Protein AF-A0A2J8AGL3-F1 (afdb_monomer)

Foldseek 3Di:
DDDFPAPVVLLPCFQPFLVNCCVPPVCVLAQVQLCVLVDPVPSPQHQVRCDDVSLVVSLVSLVPDQAQAQPPDPPLLQVLRCCLRVVDLDGVVLDPPDDPVVVCVRNVDDSVSRDHDPVRVVVSVVSNVSVVVVSVSSVVRSVVSSVVSVVCVVVVDGSDPPRDDDPPPDPDDDSVNVCVVDVPPVDPDPPDDDDDD

Structure (mmCIF, N/CA/C/O backbone):
data_AF-A0A2J8AGL3-F1
#
_entry.id   AF-A0A2J8AGL3-F1
#
loop_
_atom_site.group_PDB
_atom_site.id
_atom_site.type_symbol
_atom_site.label_atom_id
_atom_site.label_alt_id
_atom_site.label_comp_id
_atom_site.label_asym_id
_atom_site.label_entity_id
_atom_site.label_seq_id
_atom_site.pdbx_PDB_ins_code
_atom_site.Cartn_x
_atom_site.Cartn_y
_atom_site.Cartn_z
_atom_site.occupancy
_atom_site.B_iso_or_equiv
_atom_site.auth_seq_id
_atom_site.auth_comp_id
_atom_site.auth_asym_id
_atom_site.auth_atom_id
_atom_site.pdbx_PDB_model_num
ATOM 1 N N . MET A 1 1 ? 27.773 28.814 12.766 1.00 44.62 1 MET A N 1
ATOM 2 C CA . MET A 1 1 ? 26.719 28.459 11.797 1.00 44.62 1 MET A CA 1
ATOM 3 C C . MET A 1 1 ? 27.096 27.084 11.284 1.00 44.62 1 MET A C 1
ATOM 5 O O . MET A 1 1 ? 28.196 26.952 10.768 1.00 44.62 1 MET A O 1
ATOM 9 N N . GLN A 1 2 ? 26.309 26.060 11.597 1.00 51.88 2 GLN A N 1
ATOM 10 C CA . GLN A 1 2 ? 26.586 24.689 11.171 1.00 51.88 2 GLN A CA 1
ATOM 11 C C . GLN A 1 2 ? 26.032 24.554 9.751 1.00 51.88 2 GLN A C 1
ATOM 13 O O . GLN A 1 2 ? 24.898 24.974 9.524 1.00 51.88 2 GLN A O 1
ATOM 18 N N . GLU A 1 3 ? 26.841 24.096 8.794 1.00 57.56 3 GLU A N 1
ATOM 19 C CA . GLU A 1 3 ? 26.346 23.872 7.433 1.00 57.56 3 GLU A CA 1
ATOM 20 C C . GLU A 1 3 ? 25.194 22.858 7.470 1.00 57.56 3 GLU A C 1
ATOM 22 O O . GLU A 1 3 ? 25.251 21.907 8.263 1.00 57.56 3 GLU A O 1
ATOM 27 N N . PRO A 1 4 ? 24.136 23.064 6.668 1.00 63.84 4 PRO A N 1
ATOM 28 C CA . PRO A 1 4 ? 23.045 22.108 6.592 1.00 63.84 4 PRO A CA 1
ATOM 29 C C . PRO A 1 4 ? 23.583 20.737 6.146 1.00 63.84 4 PRO A C 1
ATOM 31 O O . PRO A 1 4 ? 24.539 20.671 5.365 1.00 63.84 4 PRO A O 1
ATOM 34 N N . PRO A 1 5 ? 23.006 19.631 6.643 1.00 68.56 5 PRO A N 1
ATOM 35 C CA . PRO A 1 5 ? 23.418 18.296 6.229 1.00 68.56 5 PRO A CA 1
ATOM 36 C C . PRO A 1 5 ? 23.265 18.134 4.708 1.00 68.56 5 PRO A C 1
ATOM 38 O O . PRO A 1 5 ? 22.267 18.553 4.126 1.00 68.56 5 PRO A O 1
ATOM 41 N N . SER A 1 6 ? 24.271 17.538 4.059 1.00 71.62 6 SER A N 1
ATOM 42 C CA . SER A 1 6 ? 24.292 17.400 2.598 1.00 71.62 6 SER A CA 1
ATOM 43 C C . SER A 1 6 ? 23.151 16.512 2.086 1.00 71.62 6 SER A C 1
ATOM 45 O O . SER A 1 6 ? 22.918 15.411 2.584 1.00 71.62 6 SER A O 1
ATOM 47 N N . ALA A 1 7 ? 22.492 16.982 1.026 1.00 70.88 7 ALA A N 1
ATOM 48 C CA . ALA A 1 7 ? 21.454 16.274 0.285 1.00 70.88 7 ALA A CA 1
ATOM 49 C C . ALA A 1 7 ? 22.001 15.318 -0.800 1.00 70.88 7 ALA A C 1
ATOM 51 O O . ALA A 1 7 ? 21.232 14.806 -1.612 1.00 70.88 7 ALA A O 1
ATO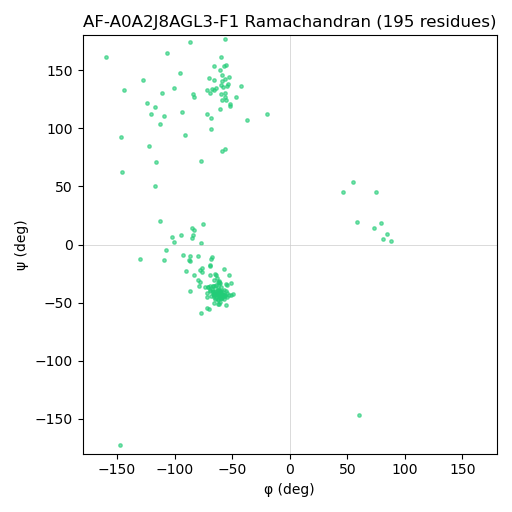M 52 N N . ASP A 1 8 ? 23.316 15.086 -0.869 1.00 78.81 8 ASP A N 1
ATOM 53 C CA . ASP A 1 8 ? 23.939 14.363 -1.991 1.00 78.81 8 ASP A CA 1
ATOM 54 C C . ASP A 1 8 ? 23.442 12.921 -2.140 1.00 78.81 8 ASP A C 1
ATOM 56 O O . ASP A 1 8 ? 23.281 12.447 -3.264 1.00 78.81 8 ASP A O 1
ATOM 60 N N . PHE A 1 9 ? 23.094 12.254 -1.033 1.00 73.38 9 PHE A N 1
ATOM 61 C CA . PHE A 1 9 ? 22.461 10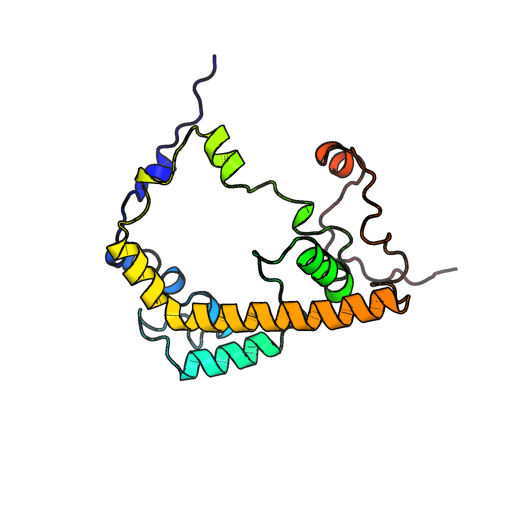.934 -1.078 1.00 73.38 9 PHE A CA 1
ATOM 62 C C . PHE A 1 9 ? 21.189 10.938 -1.942 1.00 73.38 9 PHE A C 1
ATOM 64 O O . PHE A 1 9 ? 21.033 10.070 -2.801 1.00 73.38 9 PHE A O 1
ATOM 71 N N . PHE A 1 10 ? 20.327 11.947 -1.789 1.00 69.25 10 PHE A N 1
ATOM 72 C CA . PHE A 1 10 ? 19.064 12.057 -2.526 1.00 69.25 10 PHE A CA 1
ATOM 73 C C . PHE A 1 10 ? 19.256 12.342 -4.022 1.00 69.25 10 PHE A C 1
ATOM 75 O O . PHE A 1 10 ? 18.363 12.073 -4.819 1.00 69.25 10 PHE A O 1
ATOM 82 N N . LYS A 1 11 ? 20.434 12.832 -4.424 1.00 75.12 11 LYS A N 1
ATOM 83 C CA . LYS A 1 11 ? 20.778 13.086 -5.831 1.00 75.12 11 LYS A CA 1
ATOM 84 C C . LYS A 1 11 ? 21.358 11.862 -6.539 1.00 75.12 11 LYS A C 1
ATOM 86 O O . LYS A 1 11 ? 21.428 11.858 -7.764 1.00 75.12 11 LYS A O 1
ATOM 91 N N . THR A 1 12 ? 21.754 10.825 -5.795 1.00 81.25 12 THR A N 1
ATOM 92 C CA . THR A 1 12 ? 22.409 9.614 -6.333 1.00 81.25 12 THR A CA 1
ATOM 93 C C . THR A 1 12 ? 21.597 8.944 -7.443 1.00 81.25 12 THR A C 1
ATOM 95 O O . THR A 1 12 ? 22.170 8.419 -8.394 1.00 81.25 12 THR A O 1
ATOM 98 N N . TYR A 1 13 ? 20.268 8.990 -7.340 1.00 81.50 13 TYR A N 1
ATOM 99 C CA . TYR A 1 13 ? 19.337 8.338 -8.268 1.00 81.50 13 TYR A CA 1
ATOM 100 C C . TYR A 1 13 ? 18.517 9.341 -9.087 1.00 81.50 13 TYR A C 1
ATOM 102 O O . TYR A 1 13 ? 17.451 9.001 -9.601 1.00 81.50 13 TYR A O 1
ATOM 110 N N . ALA A 1 14 ? 18.993 10.584 -9.192 1.00 84.75 14 ALA A N 1
ATOM 111 C CA . ALA A 1 14 ? 18.291 11.634 -9.910 1.00 84.75 14 ALA A CA 1
ATOM 112 C C . ALA A 1 14 ? 18.009 11.225 -11.362 1.00 84.75 14 ALA A C 1
ATOM 114 O O . ALA A 1 14 ? 18.916 10.811 -12.086 1.00 84.75 14 ALA A O 1
ATOM 115 N N . ASN A 1 15 ? 16.758 11.391 -11.795 1.00 84.81 15 ASN A N 1
ATOM 116 C CA . ASN A 1 15 ? 16.287 11.075 -13.146 1.00 84.81 15 ASN A CA 1
ATOM 117 C C . ASN A 1 15 ? 16.480 9.605 -13.568 1.00 84.81 15 ASN A C 1
ATOM 119 O O . ASN A 1 15 ? 16.472 9.299 -14.764 1.00 84.81 15 ASN A O 1
ATOM 123 N N . ALA A 1 16 ? 16.669 8.685 -12.618 1.00 88.00 16 ALA A N 1
ATOM 124 C CA . ALA A 1 16 ? 16.801 7.270 -12.925 1.00 88.00 16 ALA A CA 1
ATOM 125 C C . ALA A 1 16 ? 15.540 6.739 -13.634 1.00 88.00 16 ALA A C 1
ATOM 127 O O . ALA A 1 16 ? 14.414 6.961 -13.188 1.00 88.00 16 ALA A O 1
ATOM 128 N N . ASN A 1 17 ? 15.740 6.052 -14.760 1.00 89.12 17 ASN A N 1
ATOM 129 C CA . ASN A 1 17 ? 14.664 5.577 -15.630 1.00 89.12 17 ASN A CA 1
ATOM 130 C C . ASN A 1 17 ? 14.121 4.199 -15.207 1.00 89.12 17 ASN A C 1
ATOM 132 O O . ASN A 1 17 ? 14.672 3.545 -14.321 1.00 89.12 17 ASN A O 1
ATOM 136 N N . ALA A 1 18 ? 13.058 3.738 -15.873 1.00 86.81 18 ALA A N 1
ATOM 137 C CA . ALA A 1 18 ? 12.435 2.446 -15.572 1.00 86.81 18 ALA A CA 1
ATOM 138 C C . ALA A 1 18 ? 13.429 1.273 -15.669 1.00 86.81 18 ALA A C 1
ATOM 140 O O . ALA A 1 18 ? 13.499 0.441 -14.770 1.00 86.81 18 ALA A O 1
ATOM 141 N N . THR A 1 19 ? 14.278 1.243 -16.704 1.00 90.44 19 THR A N 1
ATOM 142 C CA . THR A 1 19 ? 15.301 0.196 -16.879 1.00 90.44 19 THR A CA 1
ATOM 143 C C . THR A 1 19 ? 16.273 0.117 -15.702 1.00 90.44 19 THR A C 1
ATOM 145 O O . THR A 1 19 ? 16.608 -0.979 -15.257 1.00 90.44 19 THR A O 1
ATOM 148 N N . PHE A 1 20 ? 16.727 1.262 -15.184 1.00 91.38 20 PHE A N 1
ATOM 149 C CA . PHE A 1 20 ? 17.575 1.306 -13.995 1.00 91.38 20 PHE A CA 1
ATOM 150 C C . PHE A 1 20 ? 16.858 0.692 -12.788 1.00 91.38 20 PHE A C 1
ATOM 152 O O . PHE A 1 20 ? 17.407 -0.183 -12.117 1.00 91.38 20 PHE A O 1
ATOM 159 N N . TRP A 1 21 ? 15.619 1.116 -12.542 1.00 89.12 21 TRP A N 1
ATOM 160 C CA . TRP A 1 21 ? 14.829 0.681 -11.394 1.00 89.12 21 TRP A CA 1
ATOM 161 C C . TRP A 1 21 ? 14.491 -0.812 -11.434 1.00 89.12 21 TRP A C 1
ATOM 163 O O . TRP A 1 21 ? 14.663 -1.496 -10.425 1.00 89.12 21 TRP A O 1
ATOM 173 N N . HIS A 1 22 ? 14.163 -1.346 -12.611 1.00 90.69 22 HIS A N 1
ATOM 174 C CA . HIS A 1 22 ? 13.997 -2.783 -12.828 1.00 90.69 22 HIS A CA 1
ATOM 175 C C . HIS A 1 22 ? 15.283 -3.578 -12.567 1.00 90.69 22 HIS A C 1
ATOM 177 O O . HIS A 1 22 ? 15.222 -4.704 -12.082 1.00 90.69 22 HIS A O 1
ATOM 183 N N . GLY A 1 23 ? 16.454 -3.011 -12.868 1.00 91.12 23 GLY A N 1
ATOM 184 C CA . GLY A 1 23 ? 17.739 -3.667 -12.619 1.00 91.12 23 GLY A CA 1
ATOM 185 C C . GLY A 1 23 ? 18.138 -3.699 -11.141 1.00 91.12 23 GLY A C 1
ATOM 186 O O . GLY A 1 23 ? 18.726 -4.677 -10.685 1.00 91.12 23 GLY A O 1
ATOM 187 N N . VAL A 1 24 ? 17.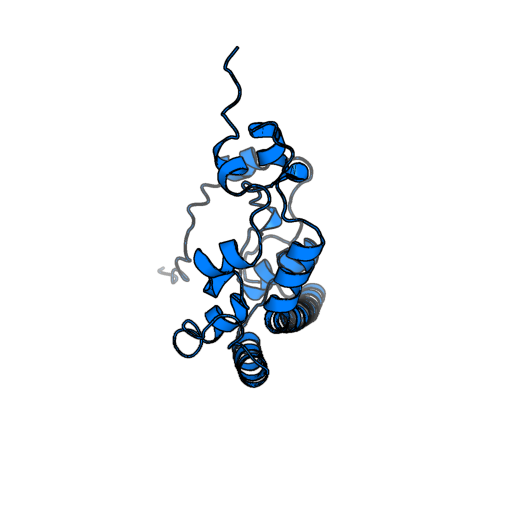827 -2.638 -10.392 1.00 90.25 24 VAL A N 1
ATOM 188 C CA . VAL A 1 24 ? 18.215 -2.505 -8.977 1.00 90.25 24 VAL A CA 1
ATOM 189 C C . VAL A 1 24 ? 17.202 -3.162 -8.042 1.00 90.25 24 VAL A C 1
ATOM 191 O O . VAL A 1 24 ? 17.586 -3.782 -7.051 1.00 90.25 24 VAL A O 1
ATOM 194 N N . ALA A 1 25 ? 15.912 -3.016 -8.336 1.00 88.69 25 ALA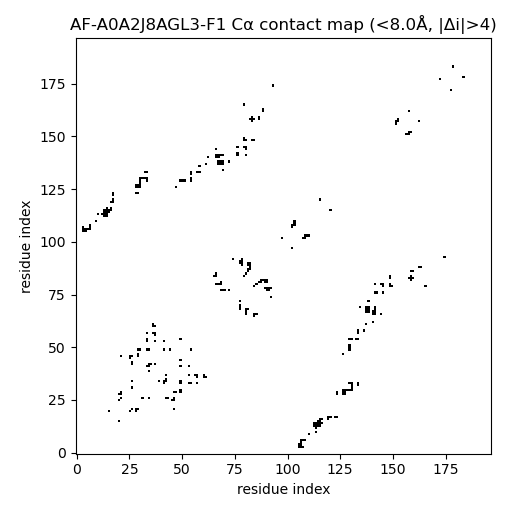 A N 1
ATOM 195 C CA . ALA A 1 25 ? 14.831 -3.381 -7.432 1.00 88.69 25 ALA A CA 1
ATOM 196 C C . ALA A 1 25 ? 13.598 -3.909 -8.197 1.00 88.69 25 ALA A C 1
ATOM 198 O O . ALA A 1 25 ? 12.517 -3.320 -8.099 1.00 88.69 25 ALA A O 1
ATOM 199 N N . PRO A 1 26 ? 13.721 -5.027 -8.939 1.00 90.38 26 PRO A N 1
ATOM 200 C CA . PRO A 1 26 ? 12.671 -5.513 -9.841 1.00 90.38 26 PRO A CA 1
ATOM 201 C C . PRO A 1 26 ? 11.340 -5.772 -9.128 1.00 90.38 26 PRO A C 1
ATOM 203 O O . PRO A 1 26 ? 10.298 -5.338 -9.594 1.00 90.38 26 PRO A O 1
ATOM 206 N N . ALA A 1 27 ? 11.365 -6.407 -7.953 1.00 89.62 27 ALA A N 1
ATOM 207 C CA . ALA A 1 27 ? 10.141 -6.712 -7.209 1.00 89.62 27 ALA A CA 1
ATOM 208 C C . ALA A 1 27 ? 9.450 -5.465 -6.626 1.00 89.62 27 ALA A C 1
ATOM 210 O O . ALA A 1 27 ? 8.247 -5.490 -6.398 1.00 89.62 27 ALA A O 1
ATOM 211 N N . ILE A 1 28 ? 10.196 -4.386 -6.364 1.00 86.94 28 ILE A N 1
ATOM 212 C CA . ILE A 1 28 ? 9.638 -3.122 -5.849 1.00 86.94 28 ILE A CA 1
ATOM 213 C C . ILE A 1 28 ? 9.009 -2.312 -6.986 1.00 86.94 28 ILE A C 1
ATOM 215 O O . ILE A 1 28 ? 8.067 -1.558 -6.769 1.00 86.94 28 ILE A O 1
ATOM 219 N N . THR A 1 29 ? 9.545 -2.460 -8.193 1.00 90.19 29 THR A N 1
ATOM 220 C CA . THR A 1 29 ? 9.234 -1.617 -9.353 1.00 90.19 29 THR A CA 1
ATOM 221 C C . THR A 1 29 ? 8.276 -2.290 -10.329 1.00 90.19 29 THR A C 1
ATOM 223 O O . THR A 1 29 ? 7.965 -1.717 -11.361 1.00 90.19 29 THR A O 1
ATOM 226 N N . ASP A 1 30 ? 7.742 -3.460 -9.977 1.00 94.25 30 ASP A N 1
ATOM 227 C CA . ASP A 1 30 ? 6.735 -4.202 -10.737 1.00 94.25 30 ASP A CA 1
ATOM 228 C C . ASP A 1 30 ? 5.790 -4.948 -9.781 1.00 94.25 30 ASP A C 1
ATOM 230 O O . ASP A 1 30 ? 6.057 -6.079 -9.375 1.00 94.25 30 ASP A O 1
ATOM 234 N N . ASN A 1 31 ? 4.673 -4.310 -9.427 1.00 96.94 31 ASN A N 1
ATOM 235 C CA . ASN A 1 31 ? 3.570 -4.875 -8.644 1.00 96.94 31 ASN A CA 1
ATOM 236 C C . ASN A 1 31 ? 3.996 -5.467 -7.285 1.00 96.94 31 ASN A C 1
ATOM 238 O O . ASN A 1 31 ? 3.724 -6.629 -6.952 1.00 96.94 31 ASN A O 1
ATOM 242 N N . TYR A 1 32 ? 4.689 -4.645 -6.496 1.00 96.25 32 TYR A N 1
ATOM 243 C CA . TYR A 1 32 ? 5.224 -4.985 -5.180 1.00 96.25 32 TYR A CA 1
ATOM 244 C C . TYR A 1 32 ? 4.189 -5.577 -4.210 1.00 96.25 32 TYR A C 1
ATOM 246 O O . TYR A 1 32 ? 4.483 -6.554 -3.514 1.00 96.25 32 TYR A O 1
ATOM 254 N N . TYR A 1 33 ? 2.978 -5.023 -4.142 1.00 96.69 33 TYR A N 1
ATOM 255 C CA . TYR A 1 33 ? 1.946 -5.495 -3.220 1.00 96.69 33 TYR A CA 1
ATOM 256 C C . TYR A 1 33 ? 1.376 -6.841 -3.648 1.00 96.69 33 TYR A C 1
ATOM 258 O O . TYR A 1 33 ? 1.223 -7.719 -2.798 1.00 96.69 33 TYR A O 1
ATOM 266 N N . ALA A 1 34 ? 1.124 -7.050 -4.942 1.00 97.88 34 ALA A N 1
ATOM 267 C CA . ALA A 1 34 ? 0.730 -8.358 -5.457 1.00 97.88 34 ALA A CA 1
ATOM 268 C C . ALA A 1 34 ? 1.777 -9.426 -5.106 1.00 97.88 34 ALA A C 1
ATOM 270 O O . ALA A 1 34 ? 1.430 -10.482 -4.577 1.00 97.88 34 ALA A O 1
ATOM 271 N N . ARG A 1 35 ? 3.063 -9.127 -5.325 1.00 97.69 35 ARG A N 1
ATOM 272 C CA . ARG A 1 35 ? 4.181 -10.015 -4.963 1.00 97.69 35 ARG A CA 1
ATOM 273 C C . ARG A 1 35 ? 4.235 -10.285 -3.463 1.00 97.69 35 ARG A C 1
ATOM 275 O O . ARG A 1 35 ? 4.390 -11.431 -3.055 1.00 97.69 35 ARG A O 1
ATOM 282 N N . THR A 1 36 ? 4.068 -9.253 -2.642 1.00 96.88 36 THR A N 1
ATOM 283 C CA . THR A 1 36 ? 4.095 -9.371 -1.177 1.00 96.88 36 THR A CA 1
ATOM 284 C C . THR A 1 36 ? 2.945 -10.234 -0.659 1.00 96.88 36 THR A C 1
ATOM 286 O O . THR A 1 36 ? 3.166 -11.121 0.161 1.00 96.88 36 THR A O 1
ATOM 289 N N . LEU A 1 37 ? 1.723 -10.012 -1.150 1.00 97.69 37 LEU A N 1
ATOM 290 C CA . LEU A 1 37 ? 0.531 -10.753 -0.726 1.00 97.69 37 LEU A CA 1
ATOM 291 C C . LEU A 1 37 ? 0.588 -12.229 -1.130 1.00 97.69 37 LEU A C 1
ATOM 293 O O . LEU A 1 37 ? 0.119 -13.091 -0.391 1.00 97.69 37 LEU A O 1
ATOM 297 N N . LEU A 1 38 ? 1.155 -12.523 -2.299 1.00 97.50 38 LEU A N 1
ATOM 298 C CA . LEU A 1 38 ? 1.273 -13.888 -2.817 1.00 97.50 38 LEU A CA 1
ATOM 299 C C . LEU A 1 38 ? 2.537 -14.615 -2.335 1.00 97.50 38 LEU A C 1
ATOM 301 O O . LEU A 1 38 ? 2.634 -15.836 -2.477 1.00 97.50 38 LEU A O 1
ATOM 305 N N . GLY A 1 39 ? 3.491 -13.887 -1.753 1.00 96.06 39 GLY A N 1
ATOM 306 C CA . GLY A 1 39 ? 4.739 -14.430 -1.228 1.00 96.06 39 GLY A CA 1
ATOM 307 C C . GLY A 1 39 ? 5.579 -15.130 -2.298 1.00 96.06 39 GLY A C 1
ATOM 308 O O . GLY A 1 39 ? 5.561 -14.763 -3.472 1.00 96.06 39 GLY A O 1
ATOM 309 N N . GLU A 1 40 ? 6.305 -16.177 -1.895 1.00 95.38 40 GLU A N 1
ATOM 310 C CA . GLU A 1 40 ? 7.251 -16.928 -2.744 1.00 95.38 40 GLU A CA 1
ATOM 311 C C . GLU A 1 40 ? 6.659 -17.434 -4.066 1.00 95.38 40 GLU A C 1
ATOM 313 O O . GLU A 1 40 ? 7.389 -17.598 -5.040 1.00 95.38 40 GLU A O 1
ATOM 318 N N . ALA A 1 41 ? 5.341 -17.649 -4.125 1.00 95.12 41 ALA A N 1
ATOM 319 C CA . ALA A 1 41 ? 4.666 -18.111 -5.333 1.00 95.12 41 ALA A CA 1
ATOM 320 C C . ALA A 1 41 ? 4.718 -17.096 -6.488 1.00 95.12 41 ALA A C 1
ATOM 322 O O . ALA A 1 41 ? 4.620 -17.509 -7.637 1.00 95.12 41 ALA A O 1
ATOM 323 N N . ALA A 1 42 ? 4.859 -15.799 -6.192 1.00 96.19 42 ALA A N 1
ATOM 324 C CA . ALA A 1 42 ? 4.932 -14.740 -7.203 1.00 96.19 42 ALA A CA 1
ATOM 325 C C . ALA A 1 42 ? 6.114 -13.775 -7.003 1.00 96.19 42 ALA A C 1
ATOM 327 O O . ALA A 1 42 ? 6.426 -12.989 -7.896 1.00 96.19 42 ALA A O 1
ATOM 328 N N . TRP A 1 43 ? 6.793 -13.812 -5.850 1.00 95.25 43 TRP A N 1
ATOM 329 C CA . TRP A 1 43 ? 7.856 -12.863 -5.504 1.00 95.25 43 TRP A CA 1
ATOM 330 C C . TRP A 1 43 ? 8.969 -12.800 -6.553 1.00 95.25 43 TRP A C 1
ATOM 332 O O . TRP A 1 43 ? 9.430 -11.713 -6.899 1.00 95.25 43 TRP A O 1
ATOM 342 N N . HIS A 1 44 ? 9.346 -13.959 -7.098 1.00 93.94 44 HIS A N 1
ATOM 343 C CA . HIS A 1 44 ? 10.445 -14.122 -8.050 1.00 93.94 44 HIS A CA 1
ATOM 344 C C . HIS A 1 44 ? 10.022 -14.096 -9.527 1.00 93.94 44 HIS A C 1
ATOM 346 O O . HIS A 1 44 ? 10.855 -14.365 -10.393 1.00 93.94 44 HIS A O 1
ATOM 352 N N . GLU A 1 45 ? 8.764 -13.770 -9.841 1.00 95.56 45 GLU A N 1
ATOM 353 C CA . GLU A 1 45 ? 8.338 -13.584 -11.233 1.00 95.56 45 GLU A CA 1
ATOM 354 C C . GLU A 1 45 ? 9.217 -12.523 -11.921 1.00 95.56 45 GLU A C 1
ATOM 356 O O . GLU A 1 45 ? 9.582 -11.528 -11.283 1.00 95.56 45 GLU A O 1
ATOM 361 N N . PRO A 1 46 ? 9.574 -12.680 -13.207 1.00 94.56 46 PRO A N 1
ATOM 362 C CA . PRO A 1 46 ? 10.300 -11.641 -13.926 1.00 94.56 46 PRO A CA 1
ATOM 363 C C . PRO A 1 46 ? 9.487 -10.339 -13.961 1.00 94.56 46 PRO A C 1
ATOM 365 O O . PRO A 1 46 ? 8.272 -10.347 -13.757 1.00 94.56 46 PRO A O 1
ATOM 368 N N . VAL A 1 47 ? 10.158 -9.218 -14.235 1.00 91.56 47 VAL A N 1
ATOM 369 C CA . VAL A 1 47 ? 9.481 -7.932 -14.464 1.00 91.56 47 VAL A CA 1
ATOM 370 C C . VAL A 1 47 ? 8.460 -8.093 -15.595 1.00 91.56 47 VAL A C 1
ATOM 372 O O . VAL A 1 47 ? 8.798 -8.605 -16.664 1.00 91.56 47 VAL A O 1
ATOM 375 N N . GLY A 1 48 ? 7.211 -7.703 -15.339 1.00 92.88 48 GLY A N 1
ATOM 376 C CA . GLY A 1 48 ? 6.079 -7.885 -16.251 1.00 92.88 48 GLY A CA 1
ATOM 377 C C . GLY A 1 48 ? 5.452 -9.287 -16.223 1.00 92.88 48 GLY A C 1
ATOM 378 O O . GLY A 1 48 ? 4.557 -9.573 -17.017 1.00 92.88 48 GLY A O 1
ATOM 379 N N . GLY A 1 49 ? 5.903 -10.180 -15.333 1.00 95.25 49 GLY A N 1
ATOM 380 C CA . GLY A 1 49 ? 5.328 -11.521 -15.140 1.00 95.25 49 GLY A CA 1
ATOM 381 C C . GLY A 1 49 ? 4.031 -11.523 -14.319 1.00 95.25 49 GLY A C 1
ATOM 382 O O . GLY A 1 49 ? 3.197 -12.430 -14.444 1.00 95.25 49 GLY A O 1
ATOM 383 N N . ILE A 1 50 ? 3.813 -10.479 -13.512 1.00 97.12 50 ILE A N 1
ATOM 384 C CA . ILE A 1 50 ? 2.577 -10.296 -12.747 1.00 97.12 50 ILE A CA 1
ATOM 385 C C . ILE A 1 50 ? 1.424 -9.981 -13.707 1.00 97.12 50 ILE A C 1
ATOM 387 O O . ILE A 1 50 ? 1.532 -9.153 -14.604 1.00 97.12 50 ILE A O 1
ATOM 391 N N . ASN A 1 51 ? 0.305 -10.692 -13.558 1.00 95.81 51 ASN A N 1
ATOM 392 C CA . ASN A 1 51 ? -0.762 -10.715 -14.558 1.00 95.81 51 ASN A CA 1
ATOM 393 C C . ASN A 1 51 ? -2.146 -10.888 -13.901 1.00 95.81 51 ASN A C 1
ATOM 395 O O . ASN A 1 51 ? -2.282 -10.865 -12.677 1.00 95.81 51 ASN A O 1
ATOM 399 N N . ALA A 1 52 ? -3.190 -11.080 -14.711 1.00 96.88 52 ALA A N 1
ATOM 400 C CA . ALA A 1 52 ? -4.571 -11.160 -14.237 1.00 96.88 52 ALA A CA 1
ATOM 401 C C . ALA A 1 52 ? -4.850 -12.311 -13.247 1.00 96.88 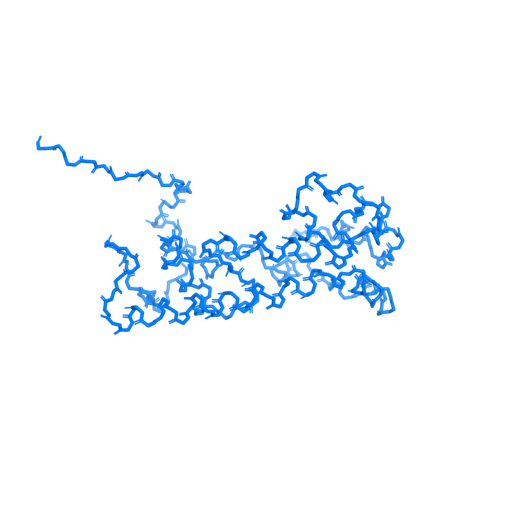52 ALA A C 1
ATOM 403 O O . ALA A 1 52 ? -5.673 -12.135 -12.347 1.00 96.88 52 ALA A O 1
ATOM 404 N N . SER A 1 53 ? -4.185 -13.470 -13.360 1.00 97.50 53 SER A N 1
ATOM 405 C CA . SER A 1 53 ? -4.371 -14.549 -12.377 1.00 97.50 53 SER A CA 1
ATOM 406 C C . SER A 1 53 ? -3.744 -14.193 -11.032 1.00 97.50 53 SER A C 1
ATOM 408 O O . SER A 1 53 ? -4.331 -14.484 -9.991 1.00 97.50 53 SER A O 1
ATOM 410 N N . HIS A 1 54 ? -2.596 -13.507 -11.050 1.00 98.31 54 HIS A N 1
ATOM 411 C CA . HIS A 1 54 ? -1.968 -12.970 -9.843 1.00 98.31 54 HIS A CA 1
ATOM 412 C C . HIS A 1 54 ? -2.852 -11.908 -9.184 1.00 98.31 54 HIS A C 1
ATOM 414 O O . HIS A 1 54 ? -3.055 -11.965 -7.976 1.00 98.31 54 HIS A O 1
ATOM 420 N N . LEU A 1 55 ? -3.456 -11.006 -9.968 1.00 98.19 55 LEU A N 1
ATOM 421 C CA . LEU A 1 55 ? -4.425 -10.036 -9.452 1.00 98.19 55 LEU A CA 1
ATOM 422 C C . LEU A 1 55 ? -5.580 -10.736 -8.723 1.00 98.19 55 LEU A C 1
ATOM 424 O O . LEU A 1 55 ? -5.854 -10.409 -7.573 1.00 98.19 55 LEU A O 1
ATOM 428 N N . ALA A 1 56 ? -6.227 -11.718 -9.356 1.00 98.25 56 ALA A N 1
ATOM 429 C CA . ALA A 1 56 ? -7.355 -12.427 -8.750 1.00 98.25 56 ALA A CA 1
ATOM 430 C C . ALA A 1 56 ? -6.964 -13.136 -7.438 1.00 98.25 56 ALA A C 1
ATOM 4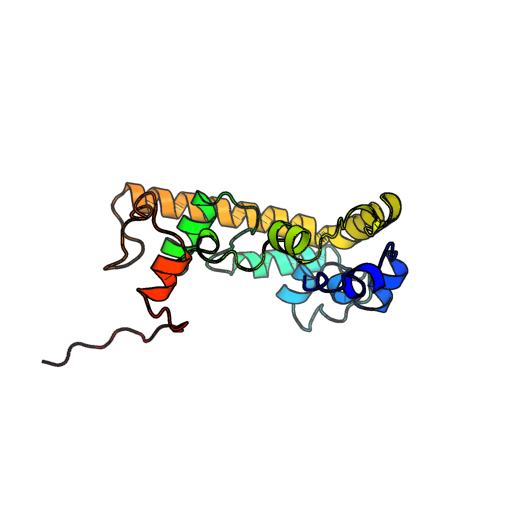32 O O . ALA A 1 56 ? -7.692 -13.064 -6.447 1.00 98.25 56 ALA A O 1
ATOM 433 N N . ALA A 1 57 ? -5.795 -13.782 -7.409 1.00 98.31 57 ALA A N 1
ATOM 434 C CA . ALA A 1 57 ? -5.281 -14.425 -6.205 1.00 98.31 57 ALA A CA 1
ATOM 435 C C . ALA A 1 57 ? -4.953 -13.402 -5.104 1.00 98.31 57 ALA A C 1
ATOM 437 O O . ALA A 1 57 ? -5.349 -13.584 -3.955 1.00 98.31 57 ALA A O 1
ATOM 438 N N . ALA A 1 58 ? -4.286 -12.299 -5.449 1.00 98.38 58 ALA A N 1
ATOM 439 C CA . ALA A 1 58 ? -3.912 -11.260 -4.496 1.00 98.38 58 ALA A CA 1
ATOM 440 C C . ALA A 1 58 ? -5.144 -10.539 -3.932 1.00 98.38 58 ALA A C 1
ATOM 442 O O . ALA A 1 58 ? -5.179 -10.241 -2.742 1.00 98.38 58 ALA A O 1
ATOM 443 N N . GLN A 1 59 ? -6.189 -10.331 -4.741 1.00 98.50 59 GLN A N 1
ATOM 444 C CA . GLN A 1 59 ? -7.475 -9.808 -4.273 1.00 98.50 59 GLN A CA 1
ATOM 445 C C . GLN A 1 59 ? -8.106 -10.743 -3.237 1.00 98.50 59 GLN A C 1
ATOM 447 O O . GLN A 1 59 ? -8.555 -10.275 -2.193 1.00 98.50 59 GLN A O 1
ATOM 452 N N . LEU A 1 60 ? -8.088 -12.059 -3.476 1.00 98.12 60 LEU A N 1
ATOM 453 C CA . LEU A 1 60 ? -8.591 -13.036 -2.510 1.00 98.12 60 LEU A CA 1
ATOM 454 C C . LEU A 1 60 ? -7.792 -13.003 -1.201 1.00 98.12 60 LEU A C 1
ATOM 456 O O . LEU A 1 60 ? -8.388 -13.043 -0.125 1.00 98.12 60 LEU A O 1
ATOM 460 N N . VAL A 1 61 ? -6.461 -12.911 -1.265 1.00 98.19 61 VAL A N 1
ATOM 461 C CA . VAL A 1 61 ? -5.625 -12.765 -0.061 1.00 98.19 61 VAL A CA 1
ATOM 462 C C . VAL A 1 61 ? -5.951 -11.460 0.666 1.00 98.19 61 VAL A C 1
ATOM 464 O O . VAL A 1 61 ? -6.196 -11.480 1.868 1.00 98.19 61 VAL A O 1
ATOM 467 N N . LEU A 1 62 ? -6.042 -10.339 -0.052 1.00 97.88 62 LEU A N 1
ATOM 468 C CA . LEU A 1 62 ? -6.343 -9.031 0.529 1.00 97.88 62 LEU A CA 1
ATOM 469 C C . LEU A 1 62 ? -7.688 -9.019 1.271 1.00 97.88 62 LEU A C 1
ATOM 471 O O . LEU A 1 62 ? -7.785 -8.452 2.354 1.00 97.88 62 LEU A O 1
ATOM 475 N N . THR A 1 63 ? -8.715 -9.684 0.733 1.00 97.00 63 THR A N 1
ATOM 476 C CA . THR A 1 63 ? -10.039 -9.765 1.380 1.00 97.00 63 THR A CA 1
ATOM 477 C C . THR A 1 63 ? -10.070 -10.587 2.669 1.00 97.00 63 THR A C 1
ATOM 479 O O . THR A 1 63 ? -11.064 -10.534 3.386 1.00 97.00 63 THR A O 1
ATOM 482 N N . GLN A 1 64 ? -9.013 -11.347 2.970 1.00 96.06 64 GLN A N 1
ATOM 483 C CA . GLN A 1 64 ? -8.909 -12.126 4.207 1.00 96.06 64 GLN A CA 1
ATOM 484 C C . GLN A 1 64 ? -8.336 -11.316 5.375 1.00 96.06 64 GLN A C 1
ATOM 486 O O . GLN A 1 64 ? -8.354 -11.799 6.503 1.00 96.06 64 GLN A O 1
ATOM 491 N N . PHE A 1 65 ? -7.819 -10.108 5.130 1.00 95.62 65 PHE A N 1
ATOM 492 C CA . PHE A 1 65 ? -7.365 -9.235 6.207 1.00 95.62 65 PHE A CA 1
ATOM 493 C C . PHE A 1 65 ? -8.564 -8.677 6.972 1.00 95.62 65 PHE A C 1
ATOM 495 O O . PHE A 1 65 ? -9.489 -8.131 6.372 1.00 95.62 65 PHE A O 1
ATOM 502 N N . ASP A 1 66 ? -8.503 -8.738 8.303 1.00 91.62 66 ASP A N 1
ATOM 503 C CA . ASP A 1 66 ? -9.538 -8.162 9.171 1.00 91.62 66 ASP A CA 1
ATOM 504 C C . ASP A 1 66 ? -9.660 -6.641 8.985 1.00 91.62 66 ASP A C 1
ATOM 506 O O . ASP A 1 66 ? -10.736 -6.062 9.138 1.00 91.62 66 ASP A O 1
ATOM 510 N N . ILE A 1 67 ? -8.542 -5.978 8.666 1.00 91.50 67 ILE A N 1
ATOM 511 C CA . ILE A 1 67 ? -8.457 -4.527 8.514 1.00 91.50 67 ILE A CA 1
ATOM 512 C C . ILE A 1 67 ? -7.492 -4.199 7.382 1.00 91.50 67 ILE A C 1
ATOM 514 O O . ILE A 1 67 ? -6.359 -4.679 7.351 1.00 91.50 67 ILE A O 1
ATOM 518 N N . VAL A 1 68 ? -7.919 -3.298 6.502 1.00 94.19 68 VAL A N 1
ATOM 519 C CA . VAL A 1 68 ? -7.074 -2.693 5.473 1.00 94.19 68 VAL A CA 1
ATOM 520 C C . VAL A 1 68 ? -7.133 -1.181 5.647 1.00 94.19 68 VAL A C 1
ATOM 522 O O . VAL A 1 68 ? -8.214 -0.594 5.606 1.00 94.19 68 VAL A O 1
ATOM 525 N N . VAL A 1 69 ? -5.976 -0.551 5.863 1.00 91.75 69 VAL A N 1
ATOM 526 C CA . VAL A 1 69 ? -5.859 0.897 6.091 1.00 91.75 69 VAL A CA 1
ATOM 527 C C . VAL A 1 69 ? -5.119 1.534 4.912 1.00 91.75 69 VAL A C 1
ATOM 529 O O . VAL A 1 69 ? -3.899 1.400 4.826 1.00 91.75 69 VAL A O 1
ATOM 532 N N . PRO A 1 70 ? -5.819 2.224 3.994 1.00 89.12 70 PRO A N 1
ATOM 533 C CA . PRO A 1 70 ? -5.162 2.983 2.936 1.00 89.12 70 PRO A CA 1
ATOM 534 C C . PRO A 1 70 ? -4.400 4.170 3.535 1.00 89.12 70 PRO A C 1
ATOM 536 O O . PRO A 1 70 ? -4.956 4.893 4.362 1.00 89.12 70 PRO A O 1
ATOM 539 N N . LEU A 1 71 ? -3.154 4.389 3.105 1.00 83.38 71 LEU A N 1
ATOM 540 C CA . LEU A 1 71 ? -2.328 5.495 3.613 1.00 83.38 71 LEU A CA 1
ATOM 541 C C . LEU A 1 71 ? -2.943 6.866 3.298 1.00 83.38 71 LEU A C 1
ATOM 543 O O . LEU A 1 71 ? -2.988 7.725 4.170 1.00 83.38 71 LEU A O 1
ATOM 547 N N . GLU A 1 72 ? -3.524 7.021 2.107 1.00 82.94 72 GLU A N 1
ATOM 548 C CA . GLU A 1 72 ? -4.187 8.260 1.665 1.00 82.94 72 GLU A CA 1
ATOM 549 C C . GLU A 1 72 ? -5.639 8.389 2.166 1.00 82.94 72 GLU A C 1
ATOM 551 O O . GLU A 1 72 ? -6.428 9.194 1.660 1.00 82.94 72 GLU A O 1
ATOM 556 N N . ALA A 1 73 ? -6.058 7.556 3.124 1.00 84.38 73 ALA A N 1
ATOM 557 C CA . ALA A 1 73 ? -7.382 7.686 3.714 1.00 84.38 73 ALA A CA 1
ATOM 558 C C . ALA A 1 73 ? -7.456 8.950 4.594 1.00 84.38 73 ALA A C 1
ATOM 560 O O . ALA A 1 73 ? -6.513 9.241 5.332 1.00 84.38 73 ALA A O 1
ATOM 561 N N . PRO A 1 74 ? -8.599 9.668 4.611 1.00 84.00 74 PRO A N 1
ATOM 562 C CA . PRO A 1 74 ? -8.795 10.775 5.540 1.00 84.00 74 PRO A CA 1
ATOM 563 C C . PRO A 1 74 ? -8.533 10.347 6.987 1.00 84.00 74 PRO A C 1
ATOM 565 O O . PRO A 1 74 ? -8.919 9.245 7.378 1.00 84.00 74 PRO A O 1
ATOM 568 N N . ALA A 1 75 ? -7.963 11.240 7.800 1.00 82.69 75 ALA A N 1
ATOM 569 C CA . ALA A 1 75 ? -7.607 10.959 9.193 1.00 82.69 75 ALA A CA 1
ATOM 570 C C . ALA A 1 75 ? -8.750 10.312 9.997 1.00 82.69 75 ALA A C 1
ATOM 572 O O . ALA A 1 75 ? -8.543 9.335 10.701 1.00 82.69 75 ALA A O 1
ATOM 573 N N . ALA A 1 76 ? -9.988 10.792 9.844 1.00 81.50 76 ALA A N 1
ATOM 574 C CA . ALA A 1 76 ? -11.143 10.202 10.526 1.00 81.50 76 ALA A CA 1
ATOM 575 C C . ALA A 1 76 ? -11.366 8.717 10.166 1.00 81.50 76 ALA A C 1
ATOM 577 O O . ALA A 1 76 ? -11.735 7.918 11.029 1.00 81.50 76 ALA A O 1
ATOM 578 N N . VAL A 1 77 ? -11.115 8.340 8.908 1.00 85.81 77 VAL A N 1
ATOM 579 C CA . VAL A 1 77 ? -11.239 6.959 8.426 1.00 85.81 77 VAL A CA 1
ATOM 580 C C . VAL A 1 77 ? -10.137 6.100 9.032 1.00 85.81 77 VAL A C 1
ATOM 582 O O . VAL A 1 77 ? -10.443 5.111 9.695 1.00 85.81 77 VAL A O 1
ATOM 585 N N . SER A 1 78 ? -8.871 6.490 8.868 1.00 87.69 78 SER A N 1
ATOM 586 C CA . SER A 1 78 ? -7.733 5.719 9.383 1.00 87.69 78 SER A CA 1
ATOM 587 C C . SER A 1 78 ? -7.766 5.591 10.909 1.00 87.69 78 SER A C 1
ATOM 589 O O . SER A 1 78 ? -7.628 4.483 11.424 1.00 87.69 78 SER A O 1
ATOM 591 N N . SER A 1 79 ? -8.078 6.662 11.641 1.00 86.44 79 SER A N 1
ATOM 592 C CA . SER A 1 79 ? -8.234 6.638 13.102 1.00 86.44 79 SER A CA 1
ATOM 593 C C . SER A 1 79 ? -9.345 5.699 13.575 1.00 86.44 79 SER A C 1
ATOM 595 O O . SER A 1 79 ? -9.176 4.965 14.552 1.00 86.44 79 SER A O 1
ATOM 597 N N . THR A 1 80 ? -10.480 5.671 12.873 1.00 87.75 80 THR A N 1
ATOM 598 C CA . THR A 1 80 ? -11.587 4.755 13.195 1.00 87.75 80 THR A CA 1
ATOM 599 C C . THR A 1 80 ? -11.200 3.302 12.919 1.00 87.75 80 THR A C 1
ATOM 601 O O . THR A 1 80 ? -11.447 2.435 13.753 1.00 87.75 80 THR A O 1
ATOM 604 N N . LEU A 1 81 ? -10.555 3.027 11.781 1.00 90.38 81 LEU A N 1
ATOM 605 C CA . LEU A 1 81 ? -10.087 1.682 11.432 1.00 90.38 81 LEU A CA 1
ATOM 606 C C . LEU A 1 81 ? -9.059 1.155 12.437 1.00 90.38 81 LEU A C 1
ATOM 608 O O . LEU A 1 81 ? -9.143 0.008 12.861 1.00 90.38 81 LEU A O 1
ATOM 612 N N . MET A 1 82 ? -8.112 1.991 12.854 1.00 88.62 82 MET A N 1
ATOM 613 C CA . MET A 1 82 ? -7.089 1.594 13.823 1.00 88.62 82 MET A CA 1
ATOM 614 C C . MET A 1 82 ? -7.661 1.372 15.221 1.00 88.62 82 MET A C 1
ATOM 616 O O . MET A 1 82 ? -7.271 0.429 15.906 1.00 88.62 82 MET A O 1
ATOM 620 N N . SER A 1 83 ? -8.602 2.211 15.645 1.00 87.44 83 SER A N 1
ATOM 621 C CA . SER A 1 83 ? -9.198 2.084 16.973 1.00 87.44 83 SER A CA 1
ATOM 622 C C . SER A 1 83 ? -10.134 0.884 17.078 1.00 87.44 83 SER A C 1
ATOM 624 O O . SER A 1 83 ? -9.928 0.045 17.948 1.00 87.44 83 SER A O 1
ATOM 626 N N . TYR A 1 84 ? -11.126 0.770 16.191 1.00 88.56 84 TYR A N 1
ATOM 627 C CA . TYR A 1 84 ? -12.112 -0.316 16.227 1.00 88.56 84 TYR A CA 1
ATOM 628 C C . TYR A 1 84 ? -11.591 -1.627 15.660 1.00 88.56 84 TYR A C 1
ATOM 630 O O . TYR A 1 84 ? -11.955 -2.688 16.156 1.00 88.56 84 TYR A O 1
ATOM 638 N N . GLY A 1 85 ? -10.757 -1.563 14.626 1.00 88.12 85 GLY A N 1
ATOM 639 C CA . GLY A 1 85 ? -10.170 -2.753 14.040 1.00 88.12 85 GLY A CA 1
ATOM 640 C C . GLY A 1 85 ? -9.023 -3.280 14.895 1.00 88.12 85 GLY A C 1
ATOM 641 O O . GLY A 1 85 ? -9.052 -4.424 15.337 1.00 88.12 85 GLY A O 1
ATOM 642 N N . ALA A 1 86 ? -7.989 -2.461 15.115 1.00 86.31 86 ALA A N 1
ATOM 643 C CA . ALA A 1 86 ? -6.744 -2.925 15.735 1.00 86.31 86 ALA A CA 1
ATOM 644 C C . ALA A 1 86 ? -6.716 -2.752 17.264 1.00 86.31 86 ALA A C 1
ATOM 646 O O . ALA A 1 86 ? -5.796 -3.239 17.922 1.00 86.31 86 ALA A O 1
ATOM 647 N N . GLY A 1 87 ? -7.695 -2.050 17.847 1.00 85.81 87 GLY A N 1
ATOM 648 C CA . GLY A 1 87 ? -7.718 -1.735 19.277 1.00 85.81 87 GLY A CA 1
ATOM 649 C C . GLY A 1 87 ? -6.699 -0.666 19.682 1.00 85.81 87 GLY A C 1
ATOM 650 O O . GLY A 1 87 ? -6.406 -0.514 20.869 1.00 85.81 87 GLY A O 1
ATOM 651 N N . TRP A 1 88 ? -6.116 0.065 18.727 1.00 84.06 88 TRP A N 1
ATOM 652 C CA . TRP A 1 88 ? -5.005 0.968 19.021 1.00 84.06 88 TRP A CA 1
ATOM 653 C C . TRP A 1 88 ? -5.501 2.329 19.521 1.00 84.06 88 TRP A C 1
ATOM 655 O O . TRP A 1 88 ? -6.352 2.949 18.884 1.00 84.06 88 TRP A O 1
ATOM 665 N N . PRO A 1 89 ? -4.967 2.828 20.653 1.00 74.06 89 PRO A N 1
ATOM 666 C CA . PRO A 1 89 ? -5.371 4.112 21.226 1.00 74.06 89 PRO A CA 1
ATOM 667 C C . PRO A 1 89 ? -4.727 5.315 20.522 1.00 74.06 89 PRO A C 1
ATOM 669 O O . PRO A 1 89 ? -5.090 6.454 20.807 1.00 74.06 89 PRO A O 1
ATOM 672 N N . THR A 1 90 ? -3.755 5.049 19.651 1.00 73.06 90 THR A N 1
ATOM 673 C CA . THR A 1 90 ? -2.945 6.019 18.921 1.00 73.06 90 THR A CA 1
ATOM 674 C C . THR A 1 90 ? -3.022 5.665 17.448 1.00 73.06 90 THR A C 1
ATOM 676 O O . THR A 1 90 ? -3.030 4.489 17.076 1.00 73.06 90 THR A O 1
ATOM 679 N N . THR A 1 91 ? -3.092 6.683 16.610 1.00 71.06 91 THR A N 1
ATOM 680 C CA . THR A 1 91 ? -3.332 6.530 15.181 1.00 71.06 91 THR A CA 1
ATOM 681 C C . THR A 1 91 ? -2.047 6.795 14.407 1.00 71.06 91 THR A C 1
ATOM 683 O O . THR A 1 91 ? -1.103 7.394 14.927 1.00 71.06 91 THR A O 1
ATOM 686 N N . LEU A 1 92 ? -2.009 6.398 13.132 1.00 69.69 92 LEU A N 1
ATOM 687 C CA . LEU A 1 92 ? -0.943 6.828 12.227 1.00 69.69 92 LEU A CA 1
ATOM 688 C C . LEU A 1 92 ? -0.868 8.352 12.148 1.00 69.69 92 LEU A C 1
ATOM 690 O O . LEU A 1 92 ? 0.199 8.825 11.804 1.00 69.69 92 LEU A O 1
ATOM 694 N N . GLN A 1 93 ? -1.958 9.061 12.507 1.00 68.06 93 GLN A N 1
ATOM 695 C CA . GLN A 1 93 ? -2.122 10.518 12.608 1.00 68.06 93 GLN A CA 1
ATOM 696 C C . GLN A 1 93 ? -1.664 11.126 13.966 1.00 68.06 93 GLN A C 1
ATOM 698 O O . GLN A 1 93 ? -1.750 12.327 14.187 1.00 68.06 93 GLN A O 1
ATOM 703 N N . ASP A 1 94 ? -1.074 10.325 14.857 1.00 67.19 94 ASP A N 1
ATOM 704 C CA . ASP A 1 94 ? -0.351 10.829 16.034 1.00 67.19 94 ASP A CA 1
ATOM 705 C C . ASP A 1 94 ? 1.181 10.647 15.939 1.00 67.19 94 ASP A C 1
ATOM 707 O O . ASP A 1 94 ? 1.925 11.229 16.729 1.00 67.19 94 ASP A O 1
ATOM 711 N N . VAL A 1 95 ? 1.664 9.845 14.980 1.00 65.94 95 VAL A N 1
ATOM 712 C CA . VAL A 1 95 ? 3.085 9.525 14.768 1.00 65.94 95 VAL A CA 1
ATOM 713 C C . VAL A 1 95 ? 3.487 9.922 13.332 1.00 65.94 95 VAL A C 1
ATOM 715 O O . VAL A 1 95 ? 3.397 9.103 12.423 1.00 65.94 95 VAL A O 1
ATOM 718 N N . HIS A 1 96 ? 3.855 11.193 13.083 1.00 64.44 96 HIS A N 1
ATOM 719 C CA . HIS A 1 96 ? 4.315 11.703 11.752 1.00 64.44 96 HIS A CA 1
ATOM 720 C C . HIS A 1 96 ? 5.750 12.195 11.822 1.00 64.44 96 HIS A C 1
ATOM 722 O O . HIS A 1 96 ? 6.078 13.306 11.413 1.00 64.44 96 HIS A O 1
ATOM 728 N N . ASP A 1 97 ? 6.632 11.374 12.370 1.00 63.75 97 ASP A N 1
ATOM 729 C CA . ASP A 1 97 ? 8.057 11.691 12.389 1.00 63.75 97 ASP A CA 1
ATOM 730 C C . ASP A 1 97 ? 8.691 11.634 10.984 1.00 63.75 97 ASP A C 1
ATOM 732 O O . ASP A 1 97 ? 9.751 12.219 10.764 1.00 63.75 97 ASP A O 1
ATOM 736 N N . LYS A 1 98 ? 8.033 10.976 10.020 1.00 65.62 98 LYS A N 1
ATOM 737 C CA . LYS A 1 98 ? 8.507 10.784 8.640 1.00 65.62 98 LYS A CA 1
ATOM 738 C C . LYS A 1 98 ? 7.609 11.471 7.616 1.00 65.62 98 LYS A C 1
ATOM 740 O O . LYS A 1 98 ? 6.907 10.818 6.849 1.00 65.62 98 LYS A O 1
ATOM 745 N N . ASP A 1 99 ? 7.673 12.794 7.608 1.00 72.31 99 ASP A N 1
ATOM 746 C CA . ASP A 1 99 ? 7.034 13.647 6.607 1.00 72.31 99 ASP A CA 1
ATOM 747 C C . ASP A 1 99 ? 8.069 14.103 5.565 1.00 72.31 99 ASP A C 1
ATOM 749 O O . ASP A 1 99 ? 9.176 14.531 5.913 1.00 72.31 99 ASP A O 1
ATOM 753 N N . ILE A 1 100 ? 7.713 14.024 4.281 1.00 74.12 100 ILE A N 1
ATOM 754 C CA . ILE A 1 100 ? 8.560 14.516 3.194 1.00 74.12 100 ILE A CA 1
ATOM 755 C C . ILE A 1 100 ? 8.792 16.026 3.303 1.00 74.12 100 ILE A C 1
ATOM 757 O O . ILE A 1 100 ? 9.887 16.480 2.982 1.00 74.12 100 ILE A O 1
ATOM 761 N N . THR A 1 101 ? 7.833 16.797 3.822 1.00 80.12 101 THR A N 1
ATOM 762 C CA . THR A 1 101 ? 7.991 18.241 4.041 1.00 80.12 101 THR A CA 1
ATOM 763 C C . THR A 1 101 ? 9.055 18.527 5.101 1.00 80.12 101 THR A C 1
ATOM 765 O O . THR A 1 101 ? 9.943 19.345 4.868 1.00 80.12 101 THR A O 1
ATOM 768 N N . ASN A 1 102 ? 9.068 17.773 6.206 1.00 80.12 102 ASN A N 1
ATOM 769 C CA . ASN A 1 102 ? 10.116 17.893 7.228 1.00 80.12 102 ASN A CA 1
ATOM 770 C C . ASN A 1 102 ? 11.504 17.553 6.660 1.00 80.12 102 ASN A C 1
ATOM 772 O O . ASN A 1 102 ? 12.487 18.221 6.978 1.00 80.12 102 ASN A O 1
ATOM 776 N N . LEU A 1 103 ? 11.598 16.535 5.795 1.00 78.06 103 LEU A N 1
ATOM 777 C CA . LEU A 1 103 ? 12.851 16.186 5.116 1.00 78.06 103 LEU A CA 1
ATOM 778 C C . LEU A 1 103 ? 13.299 17.281 4.134 1.00 78.06 103 LEU A C 1
ATOM 780 O O . LEU A 1 103 ? 14.482 17.620 4.101 1.00 78.06 103 LEU A O 1
ATOM 784 N N . GLN A 1 104 ? 12.375 17.853 3.358 1.00 82.50 104 GLN A N 1
ATOM 785 C CA . GLN A 1 104 ? 12.659 18.964 2.444 1.00 82.50 104 GLN A CA 1
ATOM 786 C C . GLN A 1 104 ? 13.212 20.177 3.194 1.00 82.50 104 GLN A C 1
ATOM 788 O O . GLN A 1 104 ? 14.208 20.754 2.760 1.00 82.50 104 GLN A O 1
ATOM 793 N N . GLU A 1 105 ? 12.624 20.522 4.341 1.00 84.25 105 GLU A N 1
ATOM 794 C CA . GLU A 1 105 ? 13.109 21.597 5.208 1.00 84.25 105 GLU A CA 1
ATOM 795 C C . GLU A 1 105 ? 14.484 21.268 5.805 1.00 84.25 105 GLU A C 1
ATOM 797 O O . GLU A 1 105 ? 15.424 22.058 5.678 1.00 84.25 105 GLU A O 1
ATOM 802 N N . GLN A 1 106 ? 14.636 20.078 6.397 1.00 82.38 106 GLN A N 1
ATOM 803 C CA . GLN A 1 106 ? 15.865 19.657 7.076 1.00 82.38 106 GLN A CA 1
ATOM 804 C C . GLN A 1 106 ? 17.082 19.628 6.144 1.00 82.38 106 GLN A C 1
ATOM 806 O O . GLN A 1 106 ? 18.178 20.027 6.545 1.00 82.38 106 GLN A O 1
ATOM 811 N N . PHE A 1 107 ? 16.903 19.143 4.915 1.00 81.88 107 PHE A N 1
ATOM 812 C CA . PHE A 1 107 ? 17.977 19.007 3.928 1.00 81.88 107 PHE A CA 1
ATOM 813 C C . PHE A 1 107 ? 17.978 20.129 2.883 1.00 81.88 107 PHE A C 1
ATOM 815 O O . PHE A 1 107 ? 18.816 20.110 1.981 1.00 81.88 107 PHE A O 1
ATOM 822 N N . SER A 1 108 ? 17.062 21.102 2.995 1.00 82.81 108 SER A N 1
ATOM 823 C CA . SER A 1 108 ? 16.871 22.188 2.020 1.00 82.81 108 SER A CA 1
ATOM 824 C C . SER A 1 108 ? 16.854 21.675 0.572 1.00 82.81 108 SER A C 1
ATOM 826 O O . SER A 1 108 ? 17.534 22.213 -0.305 1.00 82.81 108 SER A O 1
ATOM 828 N N . ILE A 1 109 ? 16.119 20.584 0.340 1.00 80.75 109 ILE A N 1
ATOM 829 C CA . ILE A 1 109 ? 16.072 19.878 -0.942 1.00 80.75 109 ILE A CA 1
ATOM 830 C C . ILE A 1 109 ? 14.704 20.042 -1.602 1.00 80.75 109 ILE A C 1
ATOM 832 O O . ILE A 1 109 ? 13.673 19.774 -0.994 1.00 80.75 109 ILE A O 1
ATOM 836 N N . ASP A 1 110 ? 14.708 20.418 -2.880 1.00 82.06 110 ASP A N 1
ATOM 837 C CA . ASP A 1 110 ? 13.567 20.226 -3.774 1.00 82.06 110 ASP A CA 1
ATOM 838 C C . ASP A 1 110 ? 13.756 18.892 -4.523 1.00 82.06 110 ASP A C 1
ATOM 840 O O . ASP A 1 110 ? 14.729 18.762 -5.271 1.00 82.06 110 ASP A O 1
ATOM 844 N N . PRO A 1 111 ? 12.901 17.872 -4.309 1.00 79.31 111 PRO A N 1
ATOM 845 C CA . PRO A 1 111 ? 13.023 16.586 -4.985 1.00 79.31 111 PRO A CA 1
ATOM 846 C C . PRO A 1 111 ? 12.545 16.631 -6.441 1.00 79.31 111 PRO A C 1
ATOM 848 O O . PRO A 1 111 ? 12.931 15.758 -7.215 1.00 79.31 111 PRO A O 1
ATOM 851 N N . VAL A 1 112 ? 11.726 17.620 -6.829 1.00 83.69 112 VAL A N 1
ATOM 852 C CA . VAL A 1 112 ? 11.061 17.665 -8.143 1.00 83.69 112 VAL A CA 1
ATOM 853 C C . VAL A 1 112 ? 12.052 17.585 -9.314 1.00 83.69 112 VAL A C 1
ATOM 855 O O . VAL A 1 112 ? 11.814 16.780 -10.215 1.00 83.69 112 VAL A O 1
ATOM 858 N N . PRO A 1 113 ? 13.197 18.300 -9.317 1.00 85.12 113 PRO A N 1
ATOM 859 C CA . PRO A 1 113 ? 14.188 18.217 -10.396 1.00 85.12 113 PRO A CA 1
ATOM 860 C C . PRO A 1 113 ? 14.916 16.867 -10.504 1.00 85.12 113 PRO A C 1
ATOM 862 O O . PRO A 1 113 ? 15.675 16.653 -11.450 1.00 85.12 113 PRO A O 1
ATOM 865 N N . TYR A 1 114 ? 14.754 15.990 -9.511 1.00 83.88 114 TYR A N 1
ATOM 866 C CA . TYR A 1 114 ? 15.422 14.692 -9.430 1.00 83.88 114 TYR A CA 1
ATOM 867 C C . TYR A 1 114 ? 14.472 13.517 -9.693 1.00 83.88 114 TYR A C 1
ATOM 869 O O . TYR A 1 114 ? 14.935 12.376 -9.761 1.00 83.88 114 TYR A O 1
ATOM 877 N N . LEU A 1 115 ? 13.170 13.773 -9.855 1.00 85.06 115 LEU A N 1
ATOM 878 C CA . LEU A 1 115 ? 12.198 12.753 -10.238 1.00 85.06 115 LEU A CA 1
ATOM 879 C C . LEU A 1 115 ? 12.470 12.248 -11.667 1.00 85.06 115 LEU A C 1
ATOM 881 O O . LEU A 1 115 ? 13.037 12.977 -12.480 1.00 85.06 115 LEU A O 1
ATOM 885 N N . PRO A 1 116 ? 12.075 11.008 -12.010 1.00 87.44 116 PRO A N 1
ATOM 886 C CA . PRO A 1 116 ? 12.109 10.548 -13.394 1.00 87.44 116 PRO A CA 1
ATOM 887 C C . PRO A 1 116 ? 11.311 11.484 -14.314 1.00 87.44 116 PRO A C 1
ATOM 889 O O . PRO A 1 116 ? 10.365 12.142 -13.881 1.00 87.44 116 PRO A O 1
ATOM 892 N N . SER A 1 117 ? 11.666 11.520 -15.603 1.00 89.19 117 SER A N 1
ATOM 893 C CA . SER A 1 117 ? 10.864 12.246 -16.594 1.00 89.19 117 SER A CA 1
ATOM 894 C C . SER A 1 117 ? 9.420 11.738 -16.611 1.00 89.19 117 SER A C 1
ATOM 896 O O . SER A 1 117 ? 9.175 10.566 -16.334 1.00 89.19 117 SER A O 1
ATOM 898 N N . GLU A 1 118 ? 8.476 12.592 -17.008 1.00 89.56 118 GLU A N 1
ATOM 899 C CA . GLU A 1 118 ? 7.052 12.234 -17.104 1.00 89.56 118 GLU A CA 1
ATOM 900 C C . GLU A 1 118 ? 6.823 10.946 -17.915 1.00 89.56 118 GLU A C 1
ATOM 902 O O . GLU A 1 118 ? 6.095 10.059 -17.486 1.00 89.56 118 GLU A O 1
ATOM 907 N N . GLU A 1 119 ? 7.516 10.788 -19.045 1.00 90.00 119 GLU A N 1
ATOM 908 C CA . GLU A 1 119 ? 7.472 9.561 -19.852 1.00 90.00 119 GLU A CA 1
ATOM 909 C C . GLU A 1 119 ? 7.923 8.319 -19.059 1.00 90.00 119 GLU A C 1
ATOM 911 O O . GLU A 1 119 ? 7.282 7.272 -19.113 1.00 90.00 119 GLU A O 1
ATOM 916 N N . ASN A 1 120 ? 9.000 8.429 -18.275 1.00 89.31 120 ASN A N 1
ATOM 917 C CA . ASN A 1 120 ? 9.473 7.321 -17.443 1.00 89.31 120 ASN A CA 1
ATOM 918 C C . ASN A 1 120 ? 8.541 7.039 -16.264 1.00 89.31 120 ASN A C 1
ATOM 920 O O . ASN A 1 120 ? 8.361 5.877 -15.910 1.00 89.31 120 ASN A O 1
ATOM 924 N N . LEU A 1 121 ? 7.944 8.073 -15.667 1.00 88.25 121 LEU A N 1
ATOM 925 C CA . LEU A 1 121 ? 6.923 7.904 -14.635 1.00 88.25 121 LEU A CA 1
ATOM 926 C C . LEU A 1 121 ? 5.712 7.161 -15.193 1.00 88.25 121 LEU A C 1
ATOM 928 O O . LEU A 1 121 ? 5.240 6.222 -14.563 1.00 88.25 121 LEU A O 1
ATOM 932 N N . GLN A 1 122 ? 5.247 7.516 -16.391 1.00 90.06 122 GLN A N 1
ATOM 933 C CA . GLN A 1 122 ? 4.136 6.826 -17.047 1.00 90.06 122 GLN A CA 1
ATOM 934 C C . GLN A 1 122 ? 4.441 5.350 -17.307 1.00 90.06 122 GLN A C 1
ATOM 936 O O . GLN A 1 122 ? 3.569 4.514 -17.080 1.00 90.06 122 GLN A O 1
ATOM 941 N N . HIS A 1 123 ? 5.667 5.012 -17.717 1.00 88.50 123 HIS A N 1
ATOM 942 C CA . HIS A 1 123 ? 6.086 3.612 -17.828 1.00 88.50 123 HIS A CA 1
ATOM 943 C C . HIS A 1 123 ? 6.058 2.898 -16.472 1.00 88.50 123 HIS A C 1
ATOM 945 O O . HIS A 1 123 ? 5.382 1.883 -16.347 1.00 88.50 123 HIS A O 1
ATOM 951 N N . LEU A 1 124 ? 6.685 3.472 -15.439 1.00 88.12 124 LEU A N 1
ATOM 952 C CA . LEU A 1 124 ? 6.683 2.891 -14.092 1.00 88.12 124 LEU A CA 1
ATOM 953 C C . LEU A 1 124 ? 5.259 2.693 -13.547 1.00 88.12 124 LEU A C 1
ATOM 955 O O . LEU A 1 124 ? 4.975 1.671 -12.926 1.00 88.12 124 LEU A O 1
ATOM 959 N N . TYR A 1 125 ? 4.350 3.640 -13.801 1.00 89.44 125 TYR A N 1
ATOM 960 C CA . TYR A 1 125 ? 2.938 3.520 -13.434 1.00 89.44 125 TYR A CA 1
ATOM 961 C C . TYR A 1 125 ? 2.215 2.427 -14.219 1.00 89.44 125 TYR A C 1
ATOM 963 O O . TYR A 1 125 ? 1.409 1.702 -13.637 1.00 89.44 125 TYR A O 1
ATOM 971 N N . ALA A 1 126 ? 2.483 2.301 -15.520 1.00 90.06 126 ALA A N 1
ATOM 972 C CA . ALA A 1 126 ? 1.904 1.245 -16.344 1.00 90.06 126 ALA A CA 1
ATOM 973 C C . ALA A 1 126 ? 2.340 -0.144 -15.856 1.00 90.06 126 ALA A C 1
ATOM 975 O O . ALA A 1 126 ? 1.511 -1.055 -15.799 1.00 90.06 126 ALA A O 1
ATOM 976 N N . ASP A 1 127 ? 3.592 -0.276 -15.417 1.00 91.00 127 ASP A N 1
ATOM 977 C CA . ASP A 1 127 ? 4.113 -1.511 -14.834 1.00 91.00 127 ASP A CA 1
ATOM 978 C C . ASP A 1 127 ? 3.392 -1.866 -13.516 1.00 91.00 127 ASP A C 1
ATOM 980 O O . ASP A 1 127 ? 3.226 -3.040 -13.211 1.00 91.00 127 ASP A O 1
ATOM 984 N N . GLN A 1 128 ? 2.833 -0.889 -12.783 1.00 94.00 128 GLN A N 1
ATOM 985 C CA . GLN A 1 128 ? 2.052 -1.124 -11.552 1.00 94.00 128 GLN A CA 1
ATOM 986 C C . GLN A 1 128 ? 0.563 -1.439 -11.785 1.00 94.00 128 GLN A C 1
ATOM 988 O O . GLN A 1 128 ? -0.240 -1.344 -10.853 1.00 94.00 128 GLN A O 1
ATOM 993 N N . ALA A 1 129 ? 0.130 -1.767 -13.006 1.00 94.44 129 ALA A N 1
ATOM 994 C CA . ALA A 1 129 ? -1.299 -1.869 -13.319 1.00 94.44 129 ALA A CA 1
ATOM 995 C C . ALA A 1 129 ? -2.083 -2.840 -12.410 1.00 94.44 129 ALA A C 1
ATOM 997 O O . ALA A 1 129 ? -3.251 -2.582 -12.108 1.00 94.44 129 ALA A O 1
ATOM 998 N N . VAL A 1 130 ? -1.471 -3.942 -11.957 1.00 97.00 130 VAL A N 1
ATOM 999 C CA . VAL A 1 130 ? -2.116 -4.893 -11.034 1.00 97.00 130 VAL A CA 1
ATOM 1000 C C . VAL A 1 130 ? -2.235 -4.292 -9.635 1.00 97.00 130 VAL A C 1
ATOM 1002 O O . VAL A 1 130 ? -3.316 -4.335 -9.045 1.00 97.00 130 VAL A O 1
ATOM 1005 N N . ASP A 1 131 ? -1.174 -3.671 -9.130 1.00 96.69 131 ASP A N 1
ATOM 1006 C CA . ASP A 1 131 ? -1.176 -3.017 -7.822 1.00 96.69 131 ASP A CA 1
ATOM 1007 C C . ASP A 1 131 ? -2.136 -1.829 -7.757 1.00 96.69 131 ASP A C 1
ATOM 1009 O O . ASP A 1 131 ? -2.801 -1.644 -6.741 1.00 96.69 131 ASP A O 1
ATOM 1013 N N . VAL A 1 132 ? -2.306 -1.074 -8.847 1.00 95.44 132 VAL A N 1
ATOM 1014 C CA . VAL A 1 132 ? -3.327 -0.017 -8.928 1.00 95.44 132 VAL A CA 1
ATOM 1015 C C . VAL A 1 132 ? -4.725 -0.598 -8.688 1.00 95.44 132 VAL A C 1
ATOM 1017 O O . VAL A 1 132 ? -5.503 -0.048 -7.908 1.00 95.44 132 VAL A O 1
ATOM 1020 N N . ARG A 1 133 ? -5.043 -1.752 -9.288 1.00 96.94 133 ARG A N 1
ATOM 1021 C CA . ARG A 1 133 ? -6.329 -2.438 -9.063 1.00 96.94 133 ARG A CA 1
ATOM 1022 C C . ARG A 1 133 ? -6.451 -3.024 -7.659 1.00 96.94 133 ARG A C 1
ATOM 1024 O O . ARG A 1 133 ? -7.542 -3.007 -7.088 1.00 96.94 133 ARG A O 1
ATOM 1031 N N . LEU A 1 134 ? -5.360 -3.534 -7.087 1.00 96.94 134 LEU A N 1
ATOM 1032 C CA . LEU A 1 134 ? -5.344 -3.975 -5.689 1.00 96.94 134 LEU A CA 1
ATOM 1033 C C . LEU A 1 134 ? -5.567 -2.807 -4.729 1.00 96.94 134 LEU A C 1
ATOM 1035 O O . LEU A 1 134 ? -6.331 -2.945 -3.776 1.00 96.94 134 LEU A O 1
ATOM 1039 N N . TYR A 1 135 ? -4.968 -1.650 -5.001 1.00 96.31 135 TYR A N 1
ATOM 1040 C CA . TYR A 1 135 ? -5.144 -0.442 -4.208 1.00 96.31 135 TYR A CA 1
ATOM 1041 C C . TYR A 1 135 ? -6.590 0.066 -4.249 1.00 96.31 135 TYR A C 1
ATOM 1043 O O . TYR A 1 135 ? -7.160 0.388 -3.207 1.00 96.31 135 TYR A O 1
ATOM 1051 N N . GLU A 1 136 ? -7.234 0.064 -5.421 1.00 96.06 136 GLU A N 1
ATOM 1052 C CA . GLU A 1 136 ? -8.662 0.390 -5.548 1.00 96.06 136 GLU A CA 1
ATOM 1053 C C . GLU A 1 136 ? -9.537 -0.513 -4.656 1.00 96.06 136 GLU A C 1
ATOM 1055 O O . GLU A 1 136 ? -10.426 -0.022 -3.950 1.00 96.06 136 GLU A O 1
ATOM 1060 N N . LEU A 1 137 ? -9.257 -1.824 -4.627 1.00 97.25 137 LEU A N 1
ATOM 1061 C CA . LEU A 1 137 ? -9.940 -2.760 -3.730 1.00 97.25 137 LEU A CA 1
ATOM 1062 C C . LEU A 1 137 ? -9.618 -2.476 -2.255 1.00 97.25 137 LEU A C 1
ATOM 1064 O O . LEU A 1 137 ? -10.530 -2.464 -1.430 1.00 97.25 137 LEU A O 1
ATOM 1068 N N . ALA A 1 138 ? -8.357 -2.208 -1.912 1.00 96.69 138 ALA A N 1
ATOM 1069 C CA . ALA A 1 138 ? -7.942 -1.874 -0.549 1.00 96.69 138 ALA A CA 1
ATOM 1070 C C . ALA A 1 138 ? -8.691 -0.643 -0.009 1.00 96.69 138 ALA A C 1
ATOM 1072 O O . ALA A 1 138 ? -9.188 -0.654 1.119 1.00 96.69 138 ALA A O 1
ATOM 1073 N N . VAL A 1 139 ? -8.841 0.396 -0.837 1.00 95.62 139 VAL A N 1
ATOM 1074 C CA . VAL A 1 139 ? -9.626 1.594 -0.510 1.00 95.62 139 VAL A CA 1
ATOM 1075 C C . VAL A 1 139 ? -11.095 1.248 -0.274 1.00 95.62 139 VAL A C 1
ATOM 1077 O O . VAL A 1 139 ? -11.696 1.752 0.678 1.00 95.62 139 VAL A O 1
ATOM 1080 N N . LEU A 1 140 ? -11.684 0.382 -1.104 1.00 95.50 140 LEU A N 1
ATOM 1081 C CA . LEU A 1 140 ? -13.062 -0.072 -0.918 1.00 95.50 140 LEU A CA 1
ATOM 1082 C C . LEU A 1 140 ? -13.237 -0.836 0.403 1.00 95.50 140 LEU A C 1
ATOM 1084 O O . LEU A 1 140 ? -14.156 -0.525 1.160 1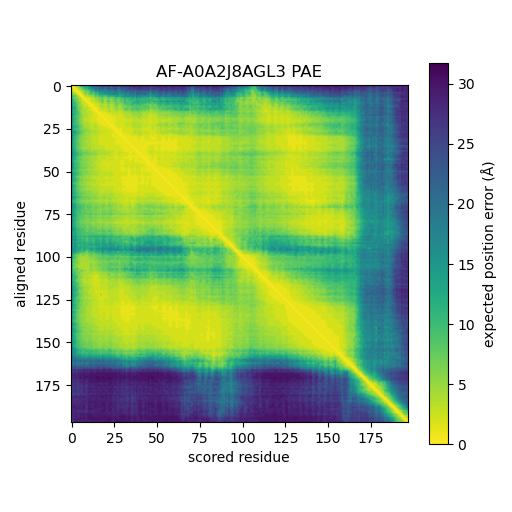.00 95.50 140 LEU A O 1
ATOM 1088 N N . LEU A 1 141 ? -12.349 -1.786 0.704 1.00 95.75 141 LEU A N 1
ATOM 1089 C CA . LEU A 1 141 ? -12.380 -2.563 1.946 1.00 95.75 141 LEU A CA 1
ATOM 1090 C C . LEU A 1 141 ? -12.254 -1.660 3.179 1.00 95.75 141 LEU A C 1
ATOM 1092 O O . LEU A 1 141 ? -13.071 -1.757 4.096 1.00 95.75 141 LEU A O 1
ATOM 1096 N N . GLY A 1 142 ? -11.311 -0.713 3.167 1.00 94.12 142 GLY A N 1
ATOM 1097 C CA . GLY A 1 142 ? -11.158 0.263 4.248 1.00 94.12 142 GLY A CA 1
ATOM 1098 C C . GLY A 1 142 ? -12.409 1.128 4.450 1.00 94.12 142 GLY A C 1
ATOM 1099 O O . GLY A 1 142 ? -12.833 1.365 5.580 1.00 94.12 142 GLY A O 1
ATOM 1100 N N . ARG A 1 143 ? -13.073 1.557 3.368 1.00 94.06 143 ARG A N 1
ATOM 1101 C CA . ARG A 1 143 ? -14.336 2.317 3.458 1.00 94.06 143 ARG A CA 1
ATOM 1102 C C . ARG A 1 143 ? -15.491 1.482 4.012 1.00 94.06 143 ARG A C 1
ATOM 1104 O O . ARG A 1 143 ? -16.294 2.006 4.782 1.00 94.06 143 ARG A O 1
ATOM 1111 N N . LEU A 1 144 ? -15.578 0.204 3.644 1.00 94.75 144 LEU A N 1
ATOM 1112 C CA . LEU A 1 144 ? -16.590 -0.712 4.177 1.00 94.75 144 LEU A CA 1
ATOM 1113 C C . LEU A 1 144 ? -16.399 -0.935 5.681 1.00 94.75 144 LEU A C 1
ATOM 1115 O O . LEU A 1 144 ? -17.355 -0.795 6.442 1.00 94.75 144 LEU A O 1
ATOM 1119 N N . ALA A 1 145 ? -15.167 -1.198 6.120 1.00 94.00 145 ALA A N 1
ATOM 1120 C CA . ALA A 1 145 ? -14.850 -1.341 7.538 1.00 94.00 145 ALA A CA 1
ATOM 1121 C C . ALA A 1 145 ? -15.162 -0.051 8.321 1.00 94.00 145 ALA A C 1
ATOM 1123 O O . ALA A 1 145 ? -15.794 -0.100 9.375 1.00 94.00 145 ALA A O 1
ATOM 1124 N N . TYR A 1 146 ? -14.834 1.119 7.763 1.00 93.19 146 TYR A N 1
ATOM 1125 C CA . TYR A 1 146 ? -15.194 2.406 8.360 1.00 93.19 146 TYR A CA 1
ATOM 1126 C C . TYR A 1 146 ? -16.706 2.571 8.549 1.00 93.19 146 TYR A C 1
ATOM 1128 O O . TYR A 1 146 ? -17.141 3.030 9.605 1.00 93.19 146 TYR A O 1
ATOM 1136 N N . LEU A 1 147 ? -17.523 2.186 7.564 1.00 94.56 147 LEU A N 1
ATOM 1137 C CA . LEU A 1 147 ? -18.981 2.263 7.675 1.00 94.56 147 LEU A CA 1
ATOM 1138 C C . LEU A 1 147 ? -19.506 1.383 8.819 1.00 94.56 147 LEU A C 1
ATOM 1140 O O . LEU A 1 147 ? -20.334 1.832 9.613 1.00 94.56 147 LEU A O 1
ATOM 1144 N N . VAL A 1 148 ? -19.003 0.152 8.928 1.00 94.00 148 VAL A N 1
ATOM 1145 C CA . VAL A 1 148 ? -19.378 -0.777 10.004 1.00 94.00 148 VAL A CA 1
ATOM 1146 C C . VAL A 1 148 ? -19.003 -0.197 11.368 1.00 94.00 148 VAL A C 1
ATOM 1148 O O . VAL A 1 148 ? -19.854 -0.094 12.252 1.00 94.00 148 VAL A O 1
ATOM 1151 N N . TYR A 1 149 ? -17.754 0.239 11.534 1.00 92.81 149 TYR A N 1
ATOM 1152 C CA . TYR A 1 149 ? -17.252 0.729 12.818 1.00 92.81 149 TYR A CA 1
ATOM 1153 C C . TYR A 1 149 ? -17.865 2.063 13.237 1.00 92.81 149 TYR A C 1
ATOM 1155 O O . TYR A 1 149 ? -18.224 2.228 14.400 1.00 92.81 149 TYR A O 1
ATOM 1163 N N . SER A 1 150 ? -18.062 2.997 12.307 1.00 91.38 150 SER A N 1
ATOM 1164 C CA . SER A 1 150 ? -18.749 4.258 12.609 1.00 91.38 150 SER A CA 1
ATOM 1165 C C . SER A 1 150 ? -20.217 4.039 12.989 1.00 91.38 150 SER A C 1
ATOM 1167 O O . SER A 1 150 ? -20.714 4.702 13.898 1.00 91.38 150 SER A O 1
ATOM 1169 N N . THR A 1 151 ? -20.897 3.065 12.374 1.00 92.56 151 THR A N 1
ATOM 1170 C CA . THR A 1 151 ? -22.263 2.676 12.764 1.00 92.56 151 THR A CA 1
ATOM 1171 C C . THR A 1 151 ? -22.287 2.063 14.165 1.00 92.56 151 THR A C 1
ATOM 1173 O O . THR A 1 151 ? -23.139 2.421 14.977 1.00 92.56 151 THR A O 1
ATOM 1176 N N . ALA A 1 152 ? -21.336 1.179 14.478 1.00 90.06 152 ALA A N 1
ATOM 1177 C CA . ALA A 1 152 ? -21.198 0.604 15.814 1.00 90.06 152 ALA A CA 1
ATOM 1178 C C . ALA A 1 152 ? -20.950 1.697 16.870 1.00 90.06 152 ALA A C 1
ATOM 1180 O O . ALA A 1 152 ? -21.633 1.727 17.895 1.00 90.06 152 ALA A O 1
ATOM 1181 N N . ALA A 1 153 ? -20.047 2.638 16.580 1.00 87.69 153 ALA A N 1
ATOM 1182 C CA . ALA A 1 153 ? -19.759 3.785 17.435 1.00 87.69 153 ALA A CA 1
ATOM 1183 C C . ALA A 1 153 ? -21.004 4.655 17.673 1.00 87.69 153 ALA A C 1
ATOM 1185 O O . ALA A 1 153 ? -21.316 5.001 18.812 1.00 87.69 153 ALA A O 1
ATOM 1186 N N . ALA A 1 154 ? -21.758 4.967 16.614 1.00 88.62 154 ALA A N 1
ATOM 1187 C CA . ALA A 1 154 ? -23.007 5.723 16.715 1.00 88.62 154 ALA A CA 1
ATOM 1188 C C . ALA A 1 154 ? -24.087 4.979 17.525 1.00 88.62 154 ALA A C 1
ATOM 1190 O O . ALA A 1 154 ? -24.911 5.611 18.183 1.00 88.62 154 ALA A O 1
ATOM 1191 N N . GLY A 1 155 ? -24.059 3.644 17.517 1.00 89.81 155 GLY A N 1
ATOM 1192 C CA . GLY A 1 155 ? -24.889 2.782 18.361 1.00 89.81 155 GLY A CA 1
ATOM 1193 C C . GLY A 1 155 ? -24.425 2.673 19.819 1.00 89.81 155 GLY A C 1
ATOM 1194 O O . GLY A 1 155 ? -25.039 1.938 20.590 1.00 89.81 155 GLY A O 1
ATOM 1195 N N . GLY A 1 156 ? -23.356 3.375 20.208 1.00 86.56 156 GLY A N 1
ATOM 1196 C CA . GLY A 1 156 ? -22.812 3.368 21.566 1.00 86.56 156 GLY A CA 1
ATOM 1197 C C . GLY A 1 156 ? -21.856 2.211 21.864 1.00 86.56 156 GLY A C 1
ATOM 1198 O O . GLY A 1 156 ? -21.472 2.034 23.021 1.00 86.56 156 GLY A O 1
ATOM 1199 N N . ALA A 1 157 ? -21.455 1.426 20.857 1.00 86.31 157 ALA A N 1
ATOM 1200 C CA . ALA A 1 157 ? -20.365 0.477 21.038 1.00 86.31 157 ALA A CA 1
ATOM 1201 C C . ALA A 1 157 ? -19.062 1.248 21.281 1.00 86.31 157 ALA A C 1
ATOM 1203 O O . ALA A 1 157 ? -18.821 2.278 20.660 1.00 86.31 157 ALA A O 1
ATOM 1204 N N . ALA A 1 158 ? -18.219 0.741 22.174 1.00 82.56 158 ALA A N 1
ATOM 1205 C CA . ALA A 1 158 ? -16.834 1.178 22.282 1.00 82.56 158 ALA A CA 1
ATOM 1206 C C . ALA A 1 158 ? -15.954 0.220 21.475 1.00 82.56 158 ALA A C 1
ATOM 1208 O O . ALA A 1 158 ? -16.238 -0.977 21.430 1.00 82.56 158 ALA A O 1
ATOM 1209 N N . ALA A 1 159 ? -14.865 0.725 20.896 1.00 80.50 159 ALA A N 1
ATOM 1210 C CA . ALA A 1 159 ? -13.876 -0.105 20.208 1.00 80.50 159 ALA A CA 1
ATOM 1211 C C . ALA A 1 159 ? -13.340 -1.234 21.109 1.00 80.50 159 ALA A C 1
ATOM 1213 O O . ALA A 1 159 ? -13.222 -2.373 20.674 1.00 80.50 159 ALA A O 1
ATOM 1214 N N . TRP A 1 160 ? -13.071 -0.927 22.385 1.00 78.06 160 TRP A N 1
ATOM 1215 C CA . TRP A 1 160 ? -12.820 -1.907 23.444 1.00 78.06 160 TRP A CA 1
ATOM 1216 C C . TRP A 1 160 ? -13.043 -1.280 24.833 1.00 78.06 160 TRP A C 1
ATOM 1218 O O . TRP A 1 160 ? -13.062 -0.047 24.962 1.0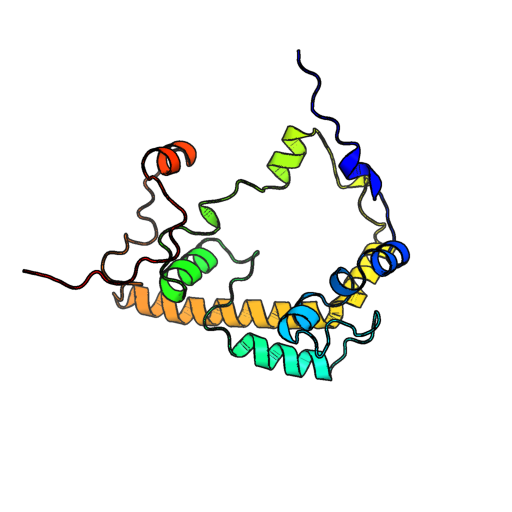0 78.06 160 TRP A O 1
ATOM 1228 N N . PRO A 1 161 ? -13.228 -2.094 25.891 1.00 70.12 161 PRO A N 1
ATOM 1229 C CA . PRO A 1 161 ? -13.439 -1.590 27.244 1.00 70.12 161 PRO A CA 1
ATOM 1230 C C . PRO A 1 161 ? -12.267 -0.727 27.730 1.00 70.12 161 PRO A C 1
ATOM 1232 O O . PRO A 1 161 ? -11.128 -1.181 27.768 1.00 70.12 161 PRO A O 1
ATOM 1235 N N . GLY A 1 162 ? -12.554 0.512 28.139 1.00 68.62 162 GLY A N 1
ATOM 1236 C CA . GLY A 1 162 ? -11.548 1.442 28.664 1.00 68.62 162 GLY A CA 1
ATOM 1237 C C . GLY A 1 162 ? -10.830 2.294 27.613 1.00 68.62 162 GLY A C 1
ATOM 1238 O O . GLY A 1 162 ? -9.966 3.087 27.986 1.00 68.62 162 GLY A O 1
ATOM 1239 N N . MET A 1 163 ? -11.187 2.191 26.325 1.00 68.56 163 MET A N 1
ATOM 1240 C CA . MET A 1 163 ? -10.650 3.103 25.314 1.00 68.56 163 MET A CA 1
ATOM 1241 C C . MET A 1 163 ? -11.135 4.540 25.568 1.00 68.56 163 MET A C 1
ATOM 1243 O O . MET A 1 163 ? -12.336 4.744 25.773 1.00 68.56 163 MET A O 1
ATOM 1247 N N . PRO A 1 164 ? -10.248 5.552 25.531 1.00 63.06 164 PRO A N 1
ATOM 1248 C CA . PRO A 1 164 ? -10.690 6.940 25.532 1.00 63.06 164 PRO A CA 1
ATOM 1249 C C . PRO A 1 164 ? -11.564 7.227 24.294 1.00 63.06 164 PRO A C 1
ATOM 1251 O O . PRO A 1 164 ? -11.348 6.612 23.247 1.00 63.06 164 PRO A O 1
ATOM 1254 N N . PRO A 1 165 ? -12.532 8.159 24.376 1.00 61.19 165 PRO A N 1
ATOM 1255 C CA . PRO A 1 165 ? -13.331 8.550 23.221 1.00 61.19 165 PRO A CA 1
ATOM 1256 C C . PRO A 1 165 ? -12.438 8.992 22.056 1.00 61.19 165 PRO A C 1
ATOM 1258 O O . PRO A 1 165 ? -11.493 9.765 22.252 1.00 61.19 165 PRO A O 1
ATOM 1261 N N . LEU A 1 166 ? -12.763 8.542 20.841 1.00 55.91 166 LEU A N 1
ATOM 1262 C CA . LEU A 1 166 ? -12.183 9.102 19.620 1.00 55.91 166 LEU A CA 1
ATOM 1263 C C . LEU A 1 166 ? -12.449 10.615 19.626 1.00 55.91 166 LEU A C 1
ATOM 1265 O O . LEU A 1 166 ? -13.595 11.033 19.770 1.00 55.91 166 LEU A O 1
ATOM 1269 N N . HIS A 1 167 ? -11.386 11.418 19.515 1.00 48.72 167 HIS A N 1
ATOM 1270 C CA . HIS A 1 167 ? -11.377 12.886 19.655 1.00 48.72 167 HIS A CA 1
ATOM 1271 C C . HIS A 1 167 ? -11.397 13.472 21.080 1.00 48.72 167 HIS A C 1
ATOM 1273 O O . HIS A 1 167 ? -11.595 14.674 21.231 1.00 48.72 167 HIS A O 1
ATOM 1279 N N . ALA A 1 168 ? -11.057 12.708 22.124 1.00 41.44 168 ALA A N 1
ATOM 1280 C CA . ALA A 1 168 ? -10.627 13.294 23.406 1.00 41.44 168 ALA A CA 1
ATOM 1281 C C . ALA A 1 168 ? -9.187 13.865 23.361 1.00 41.44 168 ALA A C 1
ATOM 1283 O O . ALA A 1 168 ? -8.555 14.069 24.397 1.00 41.44 168 ALA A O 1
ATOM 1284 N N . SER A 1 169 ? -8.642 14.113 22.167 1.00 40.28 169 SER A N 1
ATOM 1285 C CA . SER A 1 169 ? -7.479 14.974 21.996 1.00 40.28 169 SER A CA 1
ATOM 1286 C C . SER A 1 169 ? -7.916 16.401 22.315 1.00 40.28 169 SER A C 1
ATOM 1288 O O . SER A 1 169 ? -8.540 17.059 21.481 1.00 40.28 169 SER A O 1
ATOM 1290 N N . SER A 1 170 ? -7.621 16.858 23.534 1.00 34.09 170 SER A N 1
ATOM 1291 C CA . SER A 1 170 ? -7.681 18.275 23.885 1.00 34.09 170 SER A CA 1
ATOM 1292 C C . SER A 1 170 ? -7.076 19.118 22.757 1.00 34.09 170 SER A C 1
ATOM 1294 O O . SER A 1 170 ? -6.012 18.754 22.240 1.00 34.09 170 SER A O 1
ATOM 1296 N N . PRO A 1 171 ? -7.713 20.236 22.374 1.00 37.25 171 PRO A N 1
ATOM 1297 C CA . PRO A 1 171 ? -7.054 21.211 21.526 1.00 37.25 171 PRO A CA 1
ATOM 1298 C C . PRO A 1 171 ? -5.794 21.698 22.265 1.00 37.25 171 PRO A C 1
ATOM 1300 O O . PRO A 1 171 ? -5.838 21.922 23.471 1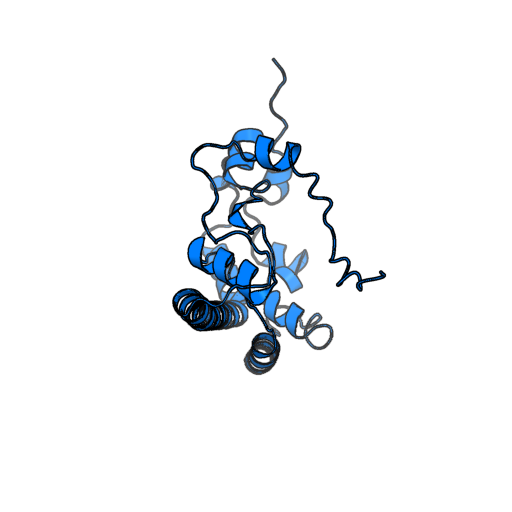.00 37.25 171 PRO A O 1
ATOM 1303 N N . GLU A 1 172 ? -4.679 21.820 21.541 1.00 37.06 172 GLU A N 1
ATOM 1304 C CA . GLU A 1 172 ? -3.436 22.472 21.999 1.00 37.06 172 GLU A CA 1
ATOM 1305 C C . GLU A 1 172 ? -2.534 21.727 23.003 1.00 37.06 172 GLU A C 1
ATOM 1307 O O . GLU A 1 172 ? -1.986 22.339 23.916 1.00 37.06 172 GLU A O 1
ATOM 1312 N N . GLN A 1 173 ? -2.261 20.431 22.819 1.00 41.09 173 GLN A N 1
ATOM 1313 C CA . GLN A 1 173 ? -1.057 19.841 23.432 1.00 41.09 173 GLN A CA 1
ATOM 1314 C C . GLN A 1 173 ? -0.092 19.334 22.367 1.00 41.09 173 GLN A C 1
ATOM 1316 O O . GLN A 1 173 ? -0.417 18.449 21.567 1.00 41.09 173 GLN A O 1
ATOM 1321 N N . ASN A 1 174 ? 1.097 19.942 22.372 1.00 38.66 174 ASN A N 1
ATOM 1322 C CA . ASN A 1 174 ? 2.226 19.631 21.509 1.00 38.66 174 ASN A CA 1
ATOM 1323 C C . ASN A 1 174 ? 2.444 18.099 21.485 1.00 38.66 174 ASN A C 1
ATOM 1325 O O . ASN A 1 174 ? 2.533 17.489 22.554 1.00 38.66 174 ASN A O 1
ATOM 1329 N N . PRO A 1 175 ? 2.509 17.440 20.312 1.00 44.88 175 PRO A N 1
ATOM 1330 C CA . PRO A 1 175 ? 2.708 15.988 20.211 1.00 44.88 175 PRO A CA 1
ATOM 1331 C C . PRO A 1 175 ? 3.904 15.476 21.030 1.00 44.88 175 PRO A C 1
ATOM 1333 O O . PRO A 1 175 ? 3.835 14.400 21.625 1.00 44.88 175 PRO A O 1
ATOM 1336 N N . ALA A 1 176 ? 4.960 16.290 21.147 1.00 43.59 176 ALA A N 1
ATOM 1337 C CA . ALA A 1 176 ? 6.136 15.995 21.963 1.00 43.59 176 ALA A CA 1
ATOM 1338 C C . ALA A 1 176 ? 5.844 15.948 23.479 1.00 43.59 176 ALA A C 1
ATOM 1340 O O . ALA A 1 176 ? 6.477 15.182 24.202 1.00 43.59 176 ALA A O 1
ATOM 1341 N N . GLU A 1 177 ? 4.867 16.717 23.972 1.00 40.84 177 GLU A N 1
ATOM 1342 C CA . GLU A 1 177 ? 4.433 16.682 25.377 1.00 40.84 177 GLU A CA 1
ATOM 1343 C C . GLU A 1 177 ? 3.529 15.477 25.672 1.00 40.84 177 GLU A C 1
ATOM 1345 O O . GLU A 1 177 ? 3.610 14.897 26.753 1.00 40.84 177 GLU A O 1
ATOM 1350 N N . ARG A 1 178 ? 2.724 15.023 24.698 1.00 43.91 178 ARG A N 1
ATOM 1351 C CA . ARG A 1 178 ? 1.943 13.777 24.836 1.00 43.91 178 ARG A CA 1
ATOM 1352 C C . ARG A 1 178 ? 2.841 12.539 24.911 1.00 43.91 178 ARG A C 1
ATOM 1354 O O . ARG A 1 178 ? 2.570 11.642 25.709 1.00 43.91 178 ARG A O 1
ATOM 1361 N N . LEU A 1 179 ? 3.905 12.502 24.107 1.00 42.25 179 LEU A N 1
ATOM 1362 C CA . LEU A 1 179 ? 4.873 11.399 24.071 1.00 42.25 179 LEU A CA 1
ATOM 1363 C C . LEU A 1 179 ? 5.857 11.410 25.250 1.00 42.25 179 LEU A C 1
ATOM 1365 O O . LEU A 1 179 ? 6.387 10.361 25.597 1.00 42.25 179 LEU A O 1
ATOM 1369 N N . SER A 1 180 ? 6.100 12.560 25.886 1.00 43.53 180 SER A N 1
ATOM 1370 C CA . SER A 1 180 ? 6.942 12.629 27.089 1.00 43.53 180 SER A CA 1
ATOM 1371 C C . SER A 1 180 ? 6.183 12.285 28.374 1.00 43.53 180 SER A C 1
ATOM 1373 O O . SER A 1 180 ? 6.791 11.807 29.330 1.00 43.53 180 SER A O 1
ATOM 1375 N N . GLN A 1 181 ? 4.859 12.486 28.403 1.00 43.62 181 GLN A N 1
ATOM 1376 C CA . GLN A 1 181 ? 4.014 12.170 29.564 1.00 43.62 181 GLN A CA 1
ATOM 1377 C C . GLN A 1 181 ? 3.446 10.748 29.558 1.00 43.62 181 GLN A C 1
ATOM 1379 O O . GLN A 1 181 ? 3.103 10.215 30.613 1.00 43.62 181 GLN A O 1
ATOM 1384 N N . ARG A 1 182 ? 3.349 10.111 28.390 1.00 44.66 182 ARG A N 1
ATOM 1385 C CA . ARG A 1 182 ? 3.123 8.673 28.286 1.00 44.66 182 ARG A CA 1
ATOM 1386 C C . ARG A 1 182 ? 4.410 8.056 27.789 1.00 44.66 182 ARG A C 1
ATOM 1388 O O . ARG A 1 182 ? 4.730 8.209 26.618 1.00 44.66 182 ARG A O 1
ATOM 1395 N N . GLU A 1 183 ? 5.096 7.307 28.647 1.00 39.62 183 GLU A N 1
ATOM 1396 C CA . GLU A 1 183 ? 5.992 6.246 28.194 1.00 39.62 183 GLU A CA 1
ATOM 1397 C C . GLU A 1 183 ? 5.168 5.286 27.322 1.00 39.62 183 GLU A C 1
ATOM 1399 O O . GLU A 1 183 ? 4.657 4.264 27.780 1.00 39.62 183 GLU A O 1
ATOM 1404 N N . VAL A 1 184 ? 4.982 5.623 26.045 1.00 40.97 184 VAL A N 1
ATOM 1405 C CA . VAL A 1 184 ? 4.510 4.687 25.036 1.00 40.97 184 VAL A CA 1
ATOM 1406 C C . VAL A 1 184 ? 5.724 3.836 24.707 1.00 40.97 184 VAL A C 1
ATOM 1408 O O . VAL A 1 184 ? 6.351 3.952 23.657 1.00 40.97 184 VAL A O 1
ATOM 1411 N N . ALA A 1 185 ? 6.083 2.967 25.654 1.00 35.75 185 ALA A N 1
ATOM 1412 C CA . ALA A 1 185 ? 6.766 1.746 25.300 1.00 35.75 185 ALA A CA 1
ATOM 1413 C C . ALA A 1 185 ? 5.889 1.110 24.221 1.00 35.75 185 ALA A C 1
ATOM 1415 O O . ALA A 1 185 ? 4.698 0.893 24.452 1.00 35.75 185 ALA A O 1
ATOM 1416 N N . CYS A 1 186 ? 6.451 0.896 23.033 1.00 37.03 186 CYS A N 1
ATOM 1417 C CA . CYS A 1 186 ? 5.823 0.140 21.958 1.00 37.03 186 CYS A CA 1
ATOM 1418 C C . CYS A 1 186 ? 5.531 -1.274 22.479 1.00 37.03 186 CYS A C 1
ATOM 1420 O O . CYS A 1 186 ? 6.308 -2.206 22.295 1.00 37.03 186 CYS A O 1
ATOM 1422 N N . ALA A 1 187 ? 4.440 -1.418 23.222 1.00 34.53 187 ALA A N 1
ATOM 1423 C CA . ALA A 1 187 ? 3.993 -2.660 23.793 1.00 34.53 187 ALA A CA 1
ATOM 1424 C C . ALA A 1 187 ? 3.058 -3.280 22.764 1.00 34.53 187 ALA A C 1
ATOM 1426 O O . ALA A 1 187 ? 1.858 -3.014 22.737 1.00 34.53 187 ALA A O 1
ATOM 1427 N N . LEU A 1 188 ? 3.634 -4.143 21.928 1.00 33.78 188 LEU A N 1
ATOM 1428 C CA . LEU A 1 188 ? 2.975 -5.398 21.589 1.00 33.78 188 LEU A CA 1
ATOM 1429 C C . LEU A 1 188 ? 2.276 -5.910 22.861 1.00 33.78 188 LEU A C 1
ATOM 1431 O O . LEU A 1 188 ? 2.923 -6.265 23.846 1.00 33.78 188 LEU A O 1
ATOM 1435 N N . LEU A 1 189 ? 0.952 -5.788 22.838 1.00 36.94 189 LEU A N 1
ATOM 1436 C CA . LEU A 1 189 ? -0.045 -6.136 23.845 1.00 36.94 189 LEU A CA 1
ATOM 1437 C C . LEU A 1 189 ? 0.446 -7.157 24.891 1.00 36.94 189 LEU A C 1
ATOM 1439 O O . LEU A 1 189 ? 0.580 -8.345 24.599 1.00 36.94 189 LEU A O 1
ATOM 1443 N N . ARG A 1 190 ? 0.605 -6.735 26.155 1.00 33.38 190 ARG A N 1
ATOM 1444 C CA . ARG A 1 190 ? 0.378 -7.673 27.265 1.00 33.38 190 ARG A CA 1
ATOM 1445 C C . ARG A 1 190 ? -1.133 -7.891 27.334 1.00 33.38 190 ARG A C 1
ATOM 1447 O O . ARG A 1 190 ? -1.871 -6.955 27.625 1.00 33.38 190 ARG A O 1
ATOM 1454 N N . GLY A 1 191 ? -1.563 -9.109 27.002 1.00 33.19 191 GLY A N 1
ATOM 1455 C CA . GLY A 1 191 ? -2.949 -9.568 27.107 1.00 33.19 191 GLY A CA 1
ATOM 1456 C C . GLY A 1 191 ? -3.531 -9.433 28.525 1.00 33.19 191 GLY A C 1
ATOM 1457 O O . GLY A 1 191 ? -2.827 -9.017 29.451 1.00 33.19 191 GLY A O 1
ATOM 1458 N N . PRO A 1 192 ? -4.820 -9.770 28.705 1.00 35.72 192 PRO A N 1
ATOM 1459 C CA . PRO A 1 192 ? -5.576 -9.431 29.903 1.00 35.72 192 PRO A CA 1
ATOM 1460 C C . PRO A 1 192 ? -4.918 -10.059 31.131 1.00 35.72 192 PRO A C 1
ATOM 1462 O O . PRO A 1 192 ? -4.829 -11.282 31.247 1.00 35.72 192 PRO A O 1
ATOM 1465 N N . GLN A 1 193 ? -4.445 -9.220 32.053 1.00 40.56 193 GLN A N 1
ATOM 1466 C CA . GLN A 1 193 ? -4.034 -9.702 33.363 1.00 40.56 193 GLN A CA 1
ATOM 1467 C C . GLN A 1 193 ? -5.294 -10.148 34.094 1.00 40.56 193 GLN A C 1
ATOM 1469 O O . GLN A 1 193 ? -6.156 -9.340 34.437 1.00 40.56 193 GLN A O 1
ATOM 1474 N N . GLY A 1 194 ? -5.414 -11.465 34.250 1.00 33.03 194 GLY A N 1
ATOM 1475 C CA . GLY A 1 194 ? -6.453 -12.085 35.048 1.00 33.03 194 GLY A CA 1
ATOM 1476 C C . GLY A 1 194 ? -6.460 -11.505 36.457 1.00 33.03 194 GLY A C 1
ATOM 1477 O O . GLY A 1 194 ? -5.416 -11.293 37.073 1.00 33.03 194 GLY A O 1
ATOM 1478 N N . SER A 1 195 ? -7.667 -11.263 36.949 1.00 39.59 195 SER A N 1
ATOM 1479 C CA . SER A 1 195 ? -7.954 -10.988 38.347 1.00 39.59 195 SER A CA 1
ATOM 1480 C C . SER A 1 195 ? -7.349 -12.076 39.235 1.00 39.59 195 SER A C 1
ATOM 1482 O O . SER A 1 195 ? -7.747 -13.239 39.139 1.00 39.59 195 SER A O 1
ATOM 1484 N N . ALA A 1 196 ? -6.443 -11.692 40.126 1.00 33.78 196 ALA A N 1
ATOM 1485 C CA . ALA A 1 196 ? -6.146 -12.459 41.323 1.00 33.78 196 ALA A CA 1
ATOM 1486 C C . ALA A 1 196 ? -6.434 -11.555 42.524 1.00 33.78 196 ALA A C 1
ATOM 1488 O O . ALA A 1 196 ? -5.819 -10.503 42.695 1.00 33.78 196 ALA A O 1
ATOM 1489 N N . SER A 1 197 ? -7.469 -11.973 43.246 1.00 37.03 197 SER A N 1
ATOM 1490 C CA . SER A 1 197 ? -7.879 -11.583 44.595 1.00 37.03 197 SER A CA 1
ATOM 1491 C C . SER A 1 197 ? -6.740 -11.543 45.604 1.00 37.03 197 SER A C 1
ATOM 1493 O O . SER A 1 197 ? -5.862 -12.430 45.499 1.00 37.03 197 SER A O 1
#

Mean predicted aligned error: 10.93 Å

Organism: NCBI:txid47790

Sequence (197 aa):
MQEPPSADFFKTYANANATFWHGVAPAITDNYYARTLLGEAAWHEPVGGINASHLAAAQLVLTQFDIVVPLEAPAAVSSTLMSYGAGWPTTLQDVHDKDITNLQEQFSIDPVPYLPSEENLQHLYADQAVDVRLYELAVLLGRLAYLVYSTAAAGGAAAWPGMPPLHASSPEQNPAERLSQREVACALLRGPQGSAS

Solvent-accessible surface area (backbone atoms only — not comparable to full-atom values): 11903 Å² total; per-residue (Å²): 135,80,78,72,60,80,52,61,74,75,53,74,60,43,48,52,41,52,71,55,43,46,72,78,38,35,51,72,53,34,27,36,62,43,23,61,67,50,32,83,84,42,45,78,52,57,81,81,58,77,46,73,70,50,42,57,52,26,50,58,52,58,71,68,50,94,68,48,78,47,86,90,45,57,65,73,48,43,41,47,40,34,25,51,64,70,62,38,96,67,38,78,90,72,60,72,88,84,43,71,67,61,49,26,63,63,38,72,49,78,63,74,90,35,46,45,52,70,73,37,47,54,50,42,53,59,51,23,54,56,33,55,55,50,48,56,49,38,46,50,51,27,52,52,52,32,53,53,48,52,49,40,44,75,72,68,49,67,63,48,95,86,62,76,63,90,79,71,69,65,86,90,66,59,67,69,57,57,55,68,74,40,84,74,68,90,62,79,74,81,70,86,80,75,90,76,133

Secondary structure (DSSP, 8-state):
-PPPPP-HHHHTTTT--HHHHHHH-HHHHS-HHHHHHHTHHHHTPPTT---HHHHHHHHHHHTT-S----TTS-HHHHHHIIIIIT--SS-TTT-----HHHHHHHHT---GGGSPPHHHHHHHHHHTHHHHHHHHHHHHHHHHHHHHHHHHHHTT--SSTTPPPTT---TT--HHHHHHHS---------------

pLDDT: mean 79.03, std 19.95, range [33.03, 98.5]

Radius of gyration: 21.32 Å; Cα contacts (8 Å, |Δi|>4): 180; chains: 1; bounding box: 52×47×64 Å